Protein AF-A0A3B8V5K4-F1 (afdb_monomer)

Radius of gyration: 22.26 Å; Cα contacts (8 Å, |Δi|>4): 234; chains: 1; bounding box: 58×46×54 Å

Mean predicted aligned error: 13.18 Å

Structure (mmCIF, N/CA/C/O backbone):
data_AF-A0A3B8V5K4-F1
#
_entry.id   AF-A0A3B8V5K4-F1
#
loop_
_atom_site.group_PDB
_atom_site.id
_atom_site.type_symbol
_atom_site.label_atom_id
_atom_site.label_alt_id
_atom_site.label_comp_id
_atom_site.label_asym_id
_atom_site.label_entity_id
_atom_site.label_seq_id
_atom_site.pdbx_PDB_ins_code
_atom_site.Cartn_x
_atom_site.Cartn_y
_atom_site.Cartn_z
_atom_site.occupancy
_atom_site.B_iso_or_equiv
_atom_site.auth_seq_id
_atom_site.auth_comp_id
_atom_site.auth_asym_id
_atom_site.auth_atom_id
_atom_site.pdbx_PDB_model_num
ATOM 1 N N . MET A 1 1 ? 13.114 -25.479 10.271 1.00 31.23 1 MET A N 1
ATOM 2 C CA . MET A 1 1 ? 13.502 -25.538 8.849 1.00 31.23 1 MET A CA 1
ATOM 3 C C . MET A 1 1 ? 12.217 -25.773 8.066 1.00 31.23 1 MET A C 1
ATOM 5 O O . MET A 1 1 ? 11.701 -26.880 8.103 1.00 31.23 1 MET A O 1
ATOM 9 N N . ARG A 1 2 ? 11.581 -24.711 7.557 1.00 29.22 2 ARG A N 1
ATOM 10 C CA . ARG A 1 2 ? 10.369 -24.822 6.728 1.00 29.22 2 ARG A CA 1
ATOM 11 C C . ARG A 1 2 ? 10.827 -24.837 5.273 1.00 29.22 2 ARG A C 1
ATOM 13 O O . ARG A 1 2 ? 11.630 -23.988 4.903 1.00 29.22 2 ARG A O 1
ATOM 20 N N . GLU A 1 3 ? 10.376 -25.820 4.503 1.00 26.95 3 GLU A N 1
ATOM 21 C CA . GLU A 1 3 ? 10.636 -25.883 3.063 1.00 26.95 3 GLU A CA 1
ATOM 22 C C . GLU A 1 3 ? 10.022 -24.673 2.337 1.00 26.95 3 GLU A C 1
ATOM 24 O O . GLU A 1 3 ? 8.955 -24.197 2.746 1.00 26.95 3 GLU A O 1
ATOM 29 N N . PRO A 1 4 ? 10.661 -24.173 1.265 1.00 31.56 4 PRO A N 1
ATOM 30 C CA . PRO A 1 4 ? 10.091 -23.119 0.441 1.00 31.56 4 PRO A CA 1
ATOM 31 C C . PRO A 1 4 ? 8.917 -23.683 -0.366 1.00 31.56 4 PRO A C 1
ATOM 33 O O . PRO A 1 4 ? 9.051 -24.684 -1.070 1.00 31.56 4 PRO A O 1
ATOM 36 N N . ARG A 1 5 ? 7.749 -23.037 -0.272 1.00 39.09 5 ARG A N 1
ATOM 37 C CA . ARG A 1 5 ? 6.606 -23.345 -1.138 1.00 39.09 5 ARG A CA 1
ATOM 38 C C . ARG A 1 5 ? 6.892 -22.804 -2.540 1.00 39.09 5 ARG A C 1
ATOM 40 O O . ARG A 1 5 ? 6.587 -21.655 -2.842 1.00 39.09 5 ARG A O 1
ATOM 47 N N . ASP A 1 6 ? 7.479 -23.645 -3.384 1.00 39.28 6 ASP A N 1
ATOM 48 C CA . ASP A 1 6 ? 7.522 -23.463 -4.836 1.00 39.28 6 ASP A CA 1
ATOM 49 C C . ASP A 1 6 ? 6.082 -23.398 -5.374 1.00 39.28 6 ASP A C 1
ATOM 51 O O . ASP A 1 6 ? 5.385 -24.410 -5.462 1.00 39.28 6 ASP A O 1
ATOM 55 N N . GLY A 1 7 ? 5.581 -22.190 -5.643 1.00 41.56 7 GLY A N 1
ATOM 56 C CA . GLY A 1 7 ? 4.232 -22.040 -6.189 1.00 41.56 7 GLY A CA 1
ATOM 57 C C . GLY A 1 7 ? 3.716 -20.623 -6.441 1.00 41.56 7 GLY A C 1
ATOM 58 O O . GLY A 1 7 ? 2.814 -20.476 -7.267 1.00 41.56 7 GLY A O 1
ATOM 59 N N . SER A 1 8 ? 4.251 -19.568 -5.814 1.00 48.53 8 SER A N 1
ATOM 60 C CA . SER A 1 8 ? 3.577 -18.255 -5.859 1.00 48.53 8 SER A CA 1
ATOM 61 C C . SER A 1 8 ? 3.812 -17.436 -7.136 1.00 48.53 8 SER A C 1
ATOM 63 O O . SER A 1 8 ? 2.935 -16.674 -7.508 1.00 48.53 8 SER A O 1
ATOM 65 N N . LEU A 1 9 ? 4.896 -17.615 -7.900 1.00 44.12 9 LEU A N 1
ATOM 66 C CA . LEU A 1 9 ? 5.191 -16.716 -9.041 1.00 44.12 9 LEU A CA 1
ATOM 67 C C . LEU A 1 9 ? 4.778 -17.260 -10.423 1.00 44.12 9 LEU A C 1
ATOM 69 O O . LEU A 1 9 ? 4.713 -16.518 -11.406 1.00 44.12 9 LEU A O 1
ATOM 73 N N . HIS A 1 10 ? 4.430 -18.548 -10.525 1.00 44.03 10 HIS A N 1
ATOM 74 C CA . HIS A 1 10 ? 4.125 -19.202 -11.807 1.00 44.03 10 HIS A CA 1
ATOM 75 C C . HIS A 1 10 ? 2.842 -18.691 -12.494 1.00 44.03 10 HIS A C 1
ATOM 77 O O . HIS A 1 10 ? 2.666 -18.905 -13.699 1.00 44.03 10 HIS A O 1
ATOM 83 N N . HIS A 1 11 ? 1.931 -18.036 -11.767 1.00 55.06 11 HIS A N 1
ATOM 84 C CA . HIS A 1 11 ? 0.667 -17.544 -12.323 1.00 55.06 11 HIS A CA 1
ATOM 85 C C . HIS A 1 11 ? 0.784 -16.146 -12.957 1.00 55.06 11 HIS A C 1
ATOM 87 O O . HIS A 1 11 ? 0.067 -15.866 -13.916 1.00 55.06 11 HIS A O 1
ATOM 93 N N . ILE A 1 12 ? 1.753 -15.326 -12.527 1.00 58.38 12 ILE A N 1
ATOM 94 C CA . ILE A 1 12 ? 1.958 -13.931 -12.975 1.00 58.38 12 ILE A CA 1
ATOM 95 C C . ILE A 1 12 ? 2.276 -13.841 -14.479 1.00 58.38 12 ILE A C 1
ATOM 97 O O . ILE A 1 12 ? 2.068 -12.823 -15.145 1.00 58.38 12 ILE A O 1
ATOM 101 N N . CYS A 1 13 ? 2.756 -14.940 -15.058 1.00 48.16 13 CYS A N 1
ATOM 102 C CA . CYS A 1 13 ? 3.202 -14.970 -16.441 1.00 48.16 13 CYS A CA 1
ATOM 103 C C . CYS A 1 13 ? 2.376 -15.829 -17.392 1.00 48.16 13 CYS A C 1
ATOM 105 O O . CYS A 1 13 ? 2.708 -15.928 -18.580 1.00 48.16 13 CYS A O 1
ATOM 107 N N . ARG A 1 14 ? 1.306 -16.476 -16.917 1.00 40.72 14 ARG A N 1
ATOM 108 C CA . ARG A 1 14 ? 0.450 -17.247 -17.818 1.00 40.72 14 ARG A CA 1
ATOM 109 C C . ARG A 1 14 ? -0.334 -16.268 -18.686 1.00 40.72 14 ARG A C 1
ATOM 111 O O . ARG A 1 14 ? -1.410 -15.814 -18.322 1.00 40.72 14 ARG A O 1
ATOM 118 N N . ARG A 1 15 ? 0.177 -15.990 -19.893 1.00 37.47 15 ARG A N 1
ATOM 119 C CA . ARG A 1 15 ? -0.692 -15.628 -21.019 1.00 37.47 15 ARG A CA 1
ATOM 120 C C . ARG A 1 15 ? -1.722 -16.742 -21.110 1.00 37.47 15 ARG A C 1
ATOM 122 O O . ARG A 1 15 ? -1.374 -17.851 -21.516 1.00 37.47 15 ARG A O 1
ATOM 129 N N . SER A 1 16 ? -2.956 -16.470 -20.704 1.00 32.91 16 SER A N 1
ATOM 130 C CA . SER A 1 16 ? -4.067 -17.379 -20.928 1.00 32.91 16 SER A CA 1
ATOM 131 C C . SER A 1 16 ? -4.070 -17.743 -22.408 1.00 32.91 16 SER A C 1
ATOM 133 O O . SER A 1 16 ? -4.382 -16.918 -23.267 1.00 32.91 16 SER A O 1
ATOM 135 N N . ARG A 1 17 ? -3.668 -18.976 -22.728 1.00 31.69 17 ARG A N 1
ATOM 136 C CA . ARG A 1 17 ? -3.911 -19.569 -24.038 1.00 31.69 17 ARG A CA 1
ATOM 137 C C . ARG A 1 17 ? -5.406 -19.876 -24.115 1.00 31.69 17 ARG A C 1
ATOM 139 O O . ARG A 1 17 ? -5.795 -21.032 -24.120 1.00 31.69 17 ARG A O 1
ATOM 146 N N . PHE A 1 18 ? -6.240 -18.845 -24.194 1.00 30.19 18 PHE A N 1
ATOM 147 C CA . PHE A 1 18 ? -7.576 -18.980 -24.761 1.00 30.19 18 PHE A CA 1
ATOM 148 C C . PHE A 1 18 ? -7.415 -18.969 -26.282 1.00 30.19 18 PHE A C 1
ATOM 150 O O . PHE A 1 18 ? -7.683 -17.976 -26.948 1.00 30.19 18 PHE A O 1
ATOM 157 N N . HIS A 1 19 ? -6.877 -20.060 -26.828 1.00 30.33 19 HIS A N 1
ATOM 158 C CA . HIS A 1 19 ? -7.006 -20.340 -28.250 1.00 30.33 19 HIS A CA 1
ATOM 159 C C . HIS A 1 19 ? -8.207 -21.267 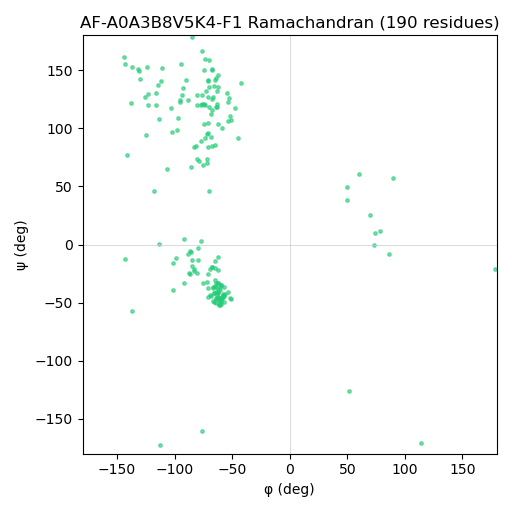-28.431 1.00 30.33 19 HIS A C 1
ATOM 161 O O . HIS A 1 19 ? -8.240 -22.360 -27.872 1.00 30.33 19 HIS A O 1
ATOM 167 N N . ASN A 1 20 ? -9.127 -20.807 -29.279 1.00 29.61 20 ASN A N 1
ATOM 168 C CA . ASN A 1 20 ? -10.164 -21.565 -29.972 1.00 29.61 20 ASN A CA 1
ATOM 169 C C . ASN A 1 20 ? -11.543 -21.747 -29.308 1.00 29.61 20 ASN A C 1
ATOM 171 O O . ASN A 1 20 ? -12.076 -22.850 -29.234 1.00 29.61 20 ASN A O 1
ATOM 175 N N . THR A 1 21 ? -12.193 -20.628 -28.993 1.00 28.48 21 THR A N 1
ATOM 176 C CA . THR A 1 21 ? -13.650 -20.505 -29.173 1.00 28.48 21 THR A CA 1
ATOM 177 C C . THR A 1 21 ? -13.917 -19.309 -30.088 1.00 28.48 21 THR A C 1
ATOM 179 O O . THR A 1 21 ? -13.348 -18.239 -29.852 1.00 28.48 21 THR A O 1
ATOM 182 N N . PRO A 1 22 ? -14.715 -19.450 -31.163 1.00 24.19 22 PRO A N 1
ATOM 183 C CA . PRO A 1 22 ? -15.013 -18.328 -32.035 1.00 24.19 22 PRO A CA 1
ATOM 184 C C . PRO A 1 22 ? -15.881 -17.341 -31.256 1.00 24.19 22 PRO A C 1
ATOM 186 O O . PRO A 1 22 ? -17.033 -17.626 -30.932 1.00 24.19 22 PRO A O 1
ATOM 189 N N . TRP A 1 23 ? -15.328 -16.169 -30.953 1.00 24.55 23 TRP A N 1
ATOM 190 C CA . TRP A 1 23 ? -16.124 -15.023 -30.536 1.00 24.55 23 TRP A CA 1
ATOM 191 C C . TRP A 1 23 ? -16.926 -14.567 -31.752 1.00 24.55 23 TRP A C 1
ATOM 193 O O . TRP A 1 23 ? -16.453 -13.785 -32.575 1.00 24.55 23 TRP A O 1
ATOM 203 N N . VAL A 1 24 ? -18.143 -15.087 -31.890 1.00 27.44 24 VAL A N 1
ATOM 204 C CA . VAL A 1 24 ? -19.155 -14.454 -32.728 1.00 27.44 24 VAL A CA 1
ATOM 205 C C . VAL A 1 24 ? -19.419 -13.088 -32.104 1.00 27.44 24 VAL A C 1
ATOM 207 O O . VAL A 1 24 ? -20.063 -12.975 -31.063 1.00 27.44 24 VAL A O 1
ATOM 210 N N . VAL A 1 25 ? -18.883 -12.038 -32.723 1.00 32.09 25 VAL A N 1
ATOM 211 C CA . VAL A 1 25 ? -19.267 -10.658 -32.431 1.00 32.09 25 VAL A CA 1
ATOM 212 C C . VAL A 1 25 ? -20.680 -10.465 -32.979 1.00 32.09 25 VAL A C 1
ATOM 214 O O . VAL A 1 25 ? -20.878 -9.997 -34.094 1.00 32.09 25 VAL A O 1
ATOM 217 N N . LEU A 1 26 ? -21.683 -10.848 -32.193 1.00 28.69 26 LEU A N 1
ATOM 218 C CA . LEU A 1 26 ? -23.046 -10.358 -32.363 1.00 28.69 26 LEU A CA 1
ATOM 219 C C . LEU A 1 26 ? -23.132 -9.010 -31.649 1.00 28.69 26 LEU A C 1
ATOM 221 O O . LEU A 1 26 ? -23.522 -8.897 -30.489 1.00 28.69 26 LEU A O 1
ATOM 225 N N . ALA A 1 27 ? -22.716 -7.965 -32.361 1.00 34.75 27 ALA A N 1
ATOM 226 C CA . ALA A 1 27 ? -22.960 -6.585 -31.976 1.00 34.75 27 ALA A CA 1
ATOM 227 C C . ALA A 1 27 ? -24.446 -6.240 -32.181 1.00 34.75 27 ALA A C 1
ATOM 229 O O . ALA A 1 27 ? -24.812 -5.501 -33.087 1.00 34.75 27 ALA A O 1
ATOM 230 N N . HIS A 1 28 ? -25.308 -6.746 -31.303 1.00 31.53 28 HIS A N 1
ATOM 231 C CA . HIS A 1 28 ? -26.618 -6.157 -31.050 1.00 31.53 28 HIS A CA 1
ATOM 232 C C . HIS A 1 28 ? -26.730 -5.879 -29.556 1.00 31.53 28 HIS A C 1
ATOM 234 O O . HIS A 1 28 ? -27.081 -6.745 -28.764 1.00 31.53 28 HIS A O 1
ATOM 240 N N . ARG A 1 29 ? -26.396 -4.644 -29.167 1.00 33.66 29 ARG A N 1
ATOM 241 C CA . ARG A 1 29 ? -26.742 -4.119 -27.844 1.00 33.66 29 ARG A CA 1
ATOM 242 C C . ARG A 1 29 ? -28.260 -3.912 -27.811 1.00 33.66 29 ARG A C 1
ATOM 244 O O . ARG A 1 29 ? -28.737 -3.075 -28.583 1.00 33.66 29 ARG A O 1
ATOM 251 N N . PRO A 1 30 ? -29.026 -4.583 -26.937 1.00 32.75 30 PRO A N 1
ATOM 252 C CA . PRO A 1 30 ? -30.371 -4.124 -26.641 1.00 32.75 30 PRO A CA 1
ATOM 253 C C . PRO A 1 30 ? -30.239 -2.742 -25.993 1.00 32.75 30 PRO A C 1
ATOM 255 O O . PRO A 1 30 ? -29.554 -2.586 -24.981 1.00 32.75 30 PRO A O 1
ATOM 258 N N . ARG A 1 31 ? -30.845 -1.714 -26.596 1.00 38.31 31 ARG A N 1
ATOM 259 C CA . ARG A 1 31 ? -31.061 -0.442 -25.902 1.00 38.31 31 ARG A CA 1
ATOM 260 C C . ARG A 1 31 ? -32.142 -0.699 -24.859 1.00 38.31 31 ARG A C 1
ATOM 262 O O . ARG A 1 31 ? -33.307 -0.817 -25.220 1.00 38.31 31 ARG A O 1
ATOM 269 N N . TYR A 1 32 ? -31.760 -0.801 -23.593 1.00 35.12 32 TYR A N 1
ATOM 270 C CA . TYR A 1 32 ? -32.724 -0.696 -22.504 1.00 35.12 32 TYR A CA 1
ATOM 271 C C . TYR A 1 32 ? -33.135 0.778 -22.388 1.00 35.12 32 TYR A C 1
ATOM 273 O O . TYR A 1 32 ? -32.254 1.623 -22.205 1.00 35.12 32 TYR A O 1
ATOM 281 N N . PRO A 1 33 ? -34.421 1.131 -22.552 1.00 41.88 33 PRO A N 1
ATOM 282 C CA . PRO A 1 33 ? -34.862 2.488 -22.280 1.00 41.88 33 PRO A CA 1
ATOM 283 C C . PRO A 1 33 ? -34.720 2.759 -20.779 1.00 41.88 33 PRO A C 1
ATOM 285 O O . PRO A 1 33 ? -35.201 1.985 -19.952 1.00 41.88 33 PRO A O 1
ATOM 288 N N . LEU A 1 34 ? -34.034 3.849 -20.434 1.00 45.00 34 LEU A N 1
ATOM 289 C CA . LEU A 1 34 ? -34.043 4.369 -19.070 1.00 45.00 34 LEU A CA 1
ATOM 290 C C . LEU A 1 34 ? -35.469 4.846 -18.750 1.00 45.00 34 LEU A C 1
ATOM 292 O O . LEU A 1 34 ? -36.080 5.496 -19.604 1.00 45.00 34 LEU A O 1
ATOM 296 N N . PRO A 1 35 ? -36.013 4.548 -17.559 1.00 40.75 35 PRO A N 1
ATOM 297 C CA . PRO A 1 35 ? -37.286 5.118 -17.150 1.00 40.75 35 PRO A CA 1
ATOM 298 C C . PRO A 1 35 ? -37.161 6.645 -17.065 1.00 40.75 35 PRO A C 1
ATOM 300 O O . PRO A 1 35 ? -36.179 7.178 -16.547 1.00 40.75 35 PRO A O 1
ATOM 303 N N . SER A 1 36 ? -38.154 7.354 -17.599 1.00 48.88 36 SER A N 1
ATOM 304 C CA . SER A 1 36 ? -38.271 8.805 -17.472 1.00 48.88 36 SER A CA 1
ATOM 305 C C . SER A 1 36 ? -38.554 9.166 -16.015 1.00 48.88 36 SER A C 1
ATOM 307 O O . SER A 1 36 ? -39.604 8.799 -15.489 1.00 48.88 36 SER A O 1
ATOM 309 N N . VAL A 1 37 ? -37.626 9.877 -15.375 1.00 51.59 37 VAL A N 1
ATOM 310 C CA . VAL A 1 37 ? -37.831 10.463 -14.045 1.00 51.59 37 VAL A CA 1
ATOM 311 C C . VAL A 1 37 ? -38.715 11.705 -14.216 1.00 51.59 37 VAL A C 1
ATOM 313 O O . VAL A 1 37 ? -38.336 12.587 -14.993 1.00 51.59 37 VAL A O 1
ATOM 316 N N . PRO A 1 38 ? -39.891 11.787 -13.573 1.00 45.94 38 PRO A N 1
ATOM 317 C CA . PRO A 1 38 ? -40.702 12.993 -13.619 1.00 45.94 38 PRO A CA 1
ATOM 318 C C . PRO A 1 38 ? -40.021 14.101 -12.798 1.00 45.94 38 PRO A C 1
ATOM 320 O O . PRO A 1 38 ? -39.357 13.847 -11.791 1.00 45.94 38 PRO A O 1
ATOM 323 N N . ALA A 1 39 ? -40.087 15.327 -13.317 1.00 52.50 39 ALA A N 1
ATOM 324 C CA . ALA A 1 39 ? -39.439 16.501 -12.747 1.00 52.50 39 ALA A CA 1
ATOM 325 C C . ALA A 1 39 ? -40.279 17.056 -11.590 1.00 52.50 39 ALA A C 1
ATOM 327 O O . ALA A 1 39 ? -40.931 18.092 -11.722 1.00 52.50 39 ALA A O 1
ATOM 328 N N . ASP A 1 40 ? -40.252 16.356 -10.463 1.00 45.75 40 ASP A N 1
ATOM 329 C CA . ASP A 1 40 ? -41.041 16.709 -9.291 1.00 45.75 40 ASP A CA 1
ATOM 330 C C . ASP A 1 40 ? -40.097 17.391 -8.295 1.00 45.75 40 ASP A C 1
ATOM 332 O O . ASP A 1 40 ? -39.332 16.749 -7.576 1.00 45.75 40 ASP A O 1
ATOM 336 N N . ASN A 1 41 ? -40.098 18.725 -8.305 1.00 53.91 41 ASN A N 1
ATOM 337 C CA . ASN A 1 41 ? -39.404 19.556 -7.322 1.00 53.91 41 ASN A CA 1
ATOM 338 C C . ASN A 1 41 ? -40.194 19.559 -6.003 1.00 53.91 41 ASN A C 1
ATOM 340 O O . ASN A 1 41 ? -40.794 20.572 -5.640 1.00 53.91 41 ASN A O 1
ATOM 344 N N . GLU A 1 42 ? -40.235 18.422 -5.311 1.00 44.66 42 GLU A N 1
ATOM 345 C CA . GLU A 1 42 ? -40.745 18.361 -3.944 1.00 44.66 42 GLU A CA 1
ATOM 346 C C . GLU A 1 42 ? -39.584 18.476 -2.956 1.00 44.66 42 GLU A C 1
ATOM 348 O O . GLU A 1 42 ? -38.613 17.720 -2.988 1.00 44.66 42 GLU A O 1
ATOM 353 N N . SER A 1 43 ? -39.680 19.481 -2.087 1.00 50.59 43 SER A N 1
ATOM 354 C CA . SER A 1 43 ? -38.762 19.737 -0.982 1.00 50.59 43 SER A CA 1
ATOM 355 C C . SER A 1 43 ? -38.495 18.460 -0.187 1.00 50.59 43 SER A C 1
ATOM 357 O O . SER A 1 43 ? -39.415 17.905 0.417 1.00 50.59 43 SER A O 1
ATOM 359 N N . HIS A 1 44 ? -37.235 18.018 -0.172 1.00 42.59 44 HIS A N 1
ATOM 360 C CA . HIS A 1 44 ? -36.788 16.883 0.628 1.00 42.59 44 HIS A CA 1
ATOM 361 C C . HIS A 1 44 ? -37.185 17.086 2.101 1.00 42.59 44 HIS A C 1
ATOM 363 O O . HIS A 1 44 ? -36.794 18.100 2.688 1.00 42.59 44 HIS A O 1
ATOM 369 N N . PRO A 1 45 ? -37.944 16.164 2.720 1.00 41.84 45 PRO A N 1
ATOM 370 C CA . PRO A 1 45 ? -38.159 16.216 4.155 1.00 41.84 45 PRO A CA 1
ATOM 371 C C . PRO A 1 45 ? -36.824 15.994 4.876 1.00 41.84 45 PRO A C 1
ATOM 373 O O . PRO A 1 45 ? -35.997 15.191 4.441 1.00 41.84 45 PRO A O 1
ATOM 376 N N . ASP A 1 46 ? -36.629 16.729 5.970 1.00 44.03 46 ASP A N 1
ATOM 377 C CA . ASP A 1 46 ? -35.486 16.610 6.875 1.00 44.03 46 ASP A CA 1
ATOM 378 C C . ASP A 1 46 ? -35.316 15.143 7.307 1.00 44.03 46 ASP A C 1
ATOM 380 O O . ASP A 1 46 ? -36.167 14.578 8.002 1.00 44.03 46 ASP A O 1
ATOM 384 N N . VAL A 1 47 ? -34.248 14.493 6.836 1.00 47.91 47 VAL A N 1
ATOM 385 C CA . VAL A 1 47 ? -33.950 13.100 7.180 1.00 47.91 47 VAL A CA 1
ATOM 386 C C . VAL A 1 47 ? -33.365 13.091 8.585 1.00 47.91 47 VAL A C 1
ATOM 388 O O . VAL A 1 47 ? -32.153 13.153 8.780 1.00 47.91 47 VAL A O 1
ATOM 391 N N . GLN A 1 48 ? -34.235 12.992 9.586 1.00 44.12 48 GLN A N 1
ATOM 392 C CA . GLN A 1 48 ? -33.808 12.626 10.930 1.00 44.12 48 GLN A CA 1
ATOM 393 C C . GLN A 1 48 ? -33.420 11.144 10.930 1.00 44.12 48 GLN A C 1
ATOM 395 O O . GLN A 1 48 ? -34.267 10.255 11.040 1.00 44.12 48 GLN A O 1
ATOM 400 N N . GLU A 1 49 ? -32.122 10.876 10.771 1.00 50.31 49 GLU A N 1
ATOM 401 C CA . GLU A 1 49 ? -31.538 9.535 10.821 1.00 50.31 49 GLU A CA 1
ATOM 402 C C . GLU A 1 49 ? -31.653 8.973 12.250 1.00 50.31 49 GLU A C 1
ATOM 404 O O . GLU A 1 49 ? -30.751 9.079 13.081 1.00 50.31 49 GLU A O 1
ATOM 409 N N . THR A 1 50 ? -32.795 8.372 12.576 1.00 47.12 50 THR A N 1
ATOM 410 C CA . THR A 1 50 ? -32.955 7.608 13.815 1.00 47.12 50 THR A CA 1
ATOM 411 C C . THR A 1 50 ? -32.378 6.212 13.601 1.00 47.12 50 THR A C 1
ATOM 413 O O . THR A 1 50 ? -33.082 5.269 13.249 1.00 47.12 50 THR A O 1
ATOM 416 N N . ARG A 1 51 ? -31.060 6.052 13.791 1.00 49.06 51 ARG A N 1
ATOM 417 C CA . ARG A 1 51 ? -30.466 4.709 13.872 1.00 49.06 51 ARG A CA 1
ATOM 418 C C . ARG A 1 51 ? -31.054 3.989 15.091 1.00 49.06 51 ARG A C 1
ATOM 420 O O . ARG A 1 51 ? -30.854 4.464 16.213 1.00 49.06 51 ARG A O 1
ATOM 427 N N . PRO A 1 52 ? -31.758 2.855 14.926 1.00 43.78 52 PRO A N 1
ATOM 428 C CA . PRO A 1 52 ? -32.156 2.059 16.073 1.00 43.78 52 PRO A CA 1
ATOM 429 C C . PRO A 1 52 ? -30.881 1.554 16.758 1.00 43.78 52 PRO A C 1
ATOM 431 O O . PRO A 1 52 ? -29.974 1.048 16.095 1.00 43.78 52 PRO A O 1
ATOM 434 N N . LYS A 1 53 ? -30.797 1.702 18.088 1.00 49.97 53 LYS A N 1
ATOM 435 C CA . LYS A 1 53 ? -29.782 1.024 18.908 1.00 49.97 53 LYS A CA 1
ATOM 436 C C . LYS A 1 53 ? -30.050 -0.479 18.825 1.00 49.97 53 LYS A C 1
ATOM 438 O O . LYS A 1 53 ? -30.810 -1.019 19.623 1.00 49.97 53 LYS A O 1
ATOM 443 N N . GLY A 1 54 ? -29.501 -1.109 17.792 1.00 43.25 54 GLY A N 1
ATOM 444 C CA . GLY A 1 54 ? -29.536 -2.549 17.598 1.00 43.25 54 GLY A CA 1
ATOM 445 C C . GLY A 1 54 ? -28.780 -3.254 18.719 1.00 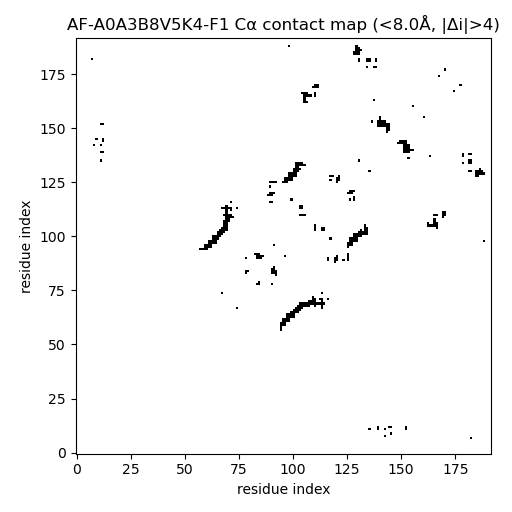43.25 54 GLY A C 1
ATOM 446 O O . GLY A 1 54 ? -27.784 -2.740 19.226 1.00 43.25 54 GLY A O 1
ATOM 447 N N . ASP A 1 55 ? -29.305 -4.410 19.113 1.00 44.41 55 ASP A N 1
ATOM 448 C CA . ASP A 1 55 ? -28.779 -5.294 20.149 1.00 44.41 55 ASP A CA 1
ATOM 449 C C . ASP A 1 55 ? -27.252 -5.450 20.095 1.00 44.41 55 ASP A C 1
ATOM 451 O O . ASP A 1 55 ? -26.666 -5.637 19.029 1.00 44.41 55 ASP A O 1
ATOM 455 N N . ALA A 1 56 ? -26.624 -5.446 21.274 1.00 46.69 56 ALA A N 1
ATOM 456 C CA . ALA A 1 56 ? -25.182 -5.537 21.514 1.00 46.69 56 ALA A CA 1
ATOM 457 C C . ALA A 1 56 ? -24.574 -6.923 21.197 1.00 46.69 56 ALA A C 1
ATOM 459 O O . ALA A 1 56 ? -23.781 -7.474 21.962 1.00 46.69 56 ALA A O 1
ATOM 460 N N . ARG A 1 57 ? -24.929 -7.503 20.050 1.00 48.50 57 ARG A N 1
ATOM 461 C CA . ARG A 1 57 ? -24.117 -8.501 19.358 1.00 48.50 57 ARG A CA 1
ATOM 462 C C . ARG A 1 57 ? -23.356 -7.745 18.280 1.00 48.50 57 ARG A C 1
ATOM 464 O O . ARG A 1 57 ? -23.926 -7.437 17.243 1.00 48.50 57 ARG A O 1
ATOM 471 N N . LEU A 1 58 ? -22.102 -7.408 18.585 1.00 50.12 58 LEU A N 1
ATOM 472 C CA . LEU A 1 58 ? -21.149 -6.702 17.725 1.00 50.12 58 LEU A CA 1
ATOM 473 C C . LEU A 1 58 ? -21.165 -7.277 16.297 1.00 50.12 58 LEU A C 1
ATOM 475 O O . LEU A 1 58 ? -20.443 -8.228 16.002 1.00 50.12 58 LEU A O 1
ATOM 479 N N . GLN A 1 59 ? -21.982 -6.721 15.401 1.00 54.97 59 GLN A N 1
ATOM 480 C CA . GLN A 1 59 ? -21.725 -6.869 13.977 1.00 54.97 59 GLN A CA 1
ATOM 481 C C . GLN A 1 59 ? -20.550 -5.949 13.693 1.00 54.97 59 GLN A C 1
ATOM 483 O O . GLN A 1 59 ? -20.699 -4.727 13.705 1.00 54.97 59 GLN A O 1
ATOM 488 N N . SER A 1 60 ? -19.365 -6.536 13.538 1.00 78.81 60 SER A N 1
ATOM 489 C CA . SER A 1 60 ? -18.200 -5.765 13.144 1.00 78.81 60 SER A CA 1
ATOM 490 C C . SER A 1 60 ? -18.443 -5.213 11.740 1.00 78.81 60 SER A C 1
ATOM 492 O O . SER A 1 60 ? -18.680 -5.964 10.794 1.00 78.81 60 SER A O 1
ATOM 494 N N . GLY A 1 61 ? -18.469 -3.889 11.607 1.00 92.12 61 GLY A N 1
ATOM 495 C CA . GLY A 1 61 ? -18.663 -3.252 10.307 1.00 92.12 61 GLY A CA 1
ATOM 496 C C . GLY A 1 61 ? -17.407 -3.371 9.441 1.00 92.12 61 GLY A C 1
ATOM 497 O O . GLY A 1 61 ? -16.300 -3.585 9.943 1.00 92.12 61 GLY A O 1
ATOM 498 N N . ILE A 1 62 ? -17.572 -3.224 8.129 1.00 95.56 62 ILE A N 1
ATOM 499 C CA . ILE A 1 62 ? -16.465 -3.256 7.170 1.00 95.56 62 ILE A CA 1
ATOM 500 C C . ILE A 1 62 ? -16.507 -1.987 6.326 1.00 95.56 62 ILE A C 1
ATOM 502 O O . ILE A 1 62 ? -17.531 -1.687 5.713 1.00 95.56 62 ILE A O 1
ATOM 506 N N . ASP A 1 63 ? -15.383 -1.276 6.276 1.00 97.81 63 ASP A N 1
ATOM 507 C CA . ASP A 1 63 ? -15.186 -0.123 5.402 1.00 97.81 63 ASP A CA 1
ATOM 508 C C . ASP A 1 63 ? -14.310 -0.534 4.211 1.00 97.81 63 ASP A C 1
ATOM 510 O O . ASP A 1 63 ? -13.153 -0.921 4.379 1.00 97.81 63 ASP A O 1
ATOM 514 N N . PHE A 1 64 ? -14.853 -0.452 2.996 1.00 98.12 64 PHE A N 1
ATOM 515 C CA . PHE A 1 64 ? -14.096 -0.714 1.772 1.00 98.12 64 PHE A CA 1
ATOM 516 C C . PHE A 1 64 ? -13.423 0.569 1.284 1.00 98.12 64 PHE A C 1
ATOM 518 O O . PHE A 1 64 ? -14.097 1.573 1.044 1.00 98.12 64 PHE A O 1
ATOM 525 N N . ILE A 1 65 ? -12.102 0.534 1.116 1.00 98.50 65 ILE A N 1
ATOM 526 C CA . ILE A 1 65 ? -11.306 1.675 0.651 1.00 98.50 65 ILE A CA 1
ATOM 527 C C . ILE A 1 65 ? -10.683 1.322 -0.699 1.00 98.50 65 ILE A C 1
ATOM 529 O O . ILE A 1 65 ? -9.949 0.342 -0.813 1.00 98.50 65 ILE A O 1
ATOM 533 N N . GLY A 1 66 ? -11.019 2.119 -1.716 1.00 97.31 66 GLY A N 1
ATOM 534 C CA . GLY A 1 66 ? -10.498 1.995 -3.079 1.00 97.31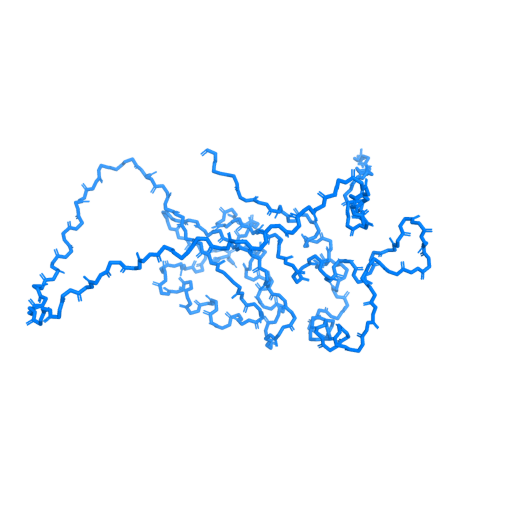 66 GLY A CA 1
ATOM 535 C C . GLY A 1 66 ? -9.073 2.523 -3.244 1.00 97.31 66 GLY A C 1
ATOM 536 O O . GLY A 1 66 ? -8.342 2.694 -2.270 1.00 97.31 66 GLY A O 1
ATOM 537 N N . ASP A 1 67 ? -8.7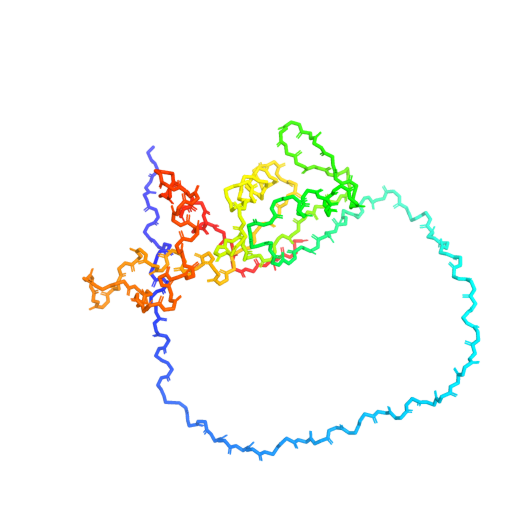15 2.806 -4.492 1.00 98.06 67 ASP A N 1
ATOM 538 C CA . ASP A 1 67 ? -7.367 3.176 -4.914 1.00 98.06 67 ASP A CA 1
ATOM 539 C C . ASP A 1 67 ? -6.797 4.344 -4.095 1.00 98.06 67 ASP A C 1
ATOM 541 O O . ASP A 1 67 ? -7.384 5.430 -4.013 1.00 98.06 67 ASP A O 1
ATOM 545 N N . VAL A 1 68 ? -5.609 4.137 -3.523 1.00 98.00 68 VAL A N 1
ATOM 546 C CA . VAL A 1 68 ? -4.913 5.158 -2.721 1.00 98.00 68 VAL A CA 1
ATOM 547 C C . VAL A 1 68 ? -3.811 5.825 -3.532 1.00 98.00 68 VAL A C 1
ATOM 549 O O . VAL A 1 68 ? -3.623 7.041 -3.454 1.00 98.00 68 VAL A O 1
ATOM 552 N N . HIS A 1 69 ? -3.095 5.050 -4.348 1.00 98.00 69 HIS A N 1
ATOM 553 C CA . HIS A 1 69 ? -2.078 5.551 -5.263 1.00 98.00 69 HIS A CA 1
ATOM 554 C C . HIS A 1 69 ? -1.064 6.496 -4.609 1.00 98.00 69 HIS A C 1
ATOM 556 O O . HIS A 1 69 ? -0.833 7.586 -5.118 1.00 98.00 69 HIS A O 1
ATOM 562 N N . GLY A 1 70 ? -0.469 6.126 -3.479 1.00 97.88 70 GLY A N 1
ATOM 563 C CA . GLY A 1 70 ? 0.579 6.922 -2.843 1.00 97.88 70 GLY A CA 1
ATOM 564 C C . GLY A 1 70 ? 0.106 8.244 -2.236 1.00 97.88 70 GLY A C 1
ATOM 565 O O . GLY A 1 70 ? 0.893 9.180 -2.155 1.00 97.88 70 GLY A O 1
ATOM 566 N N . HIS A 1 71 ? -1.165 8.358 -1.850 1.00 98.56 71 HIS A N 1
ATOM 567 C CA . HIS A 1 71 ? -1.734 9.543 -1.198 1.00 98.56 71 HIS A CA 1
ATOM 568 C C . HIS A 1 71 ? -1.977 9.287 0.295 1.00 98.56 71 HIS A C 1
ATOM 570 O O . HIS A 1 71 ? -3.115 9.252 0.775 1.00 98.56 71 HIS A O 1
ATOM 576 N N . ALA A 1 72 ? -0.891 9.077 1.041 1.00 98.56 72 ALA A N 1
ATOM 577 C CA . ALA A 1 72 ? -0.943 8.707 2.452 1.00 98.56 72 ALA A CA 1
ATOM 578 C C . ALA A 1 72 ? -1.645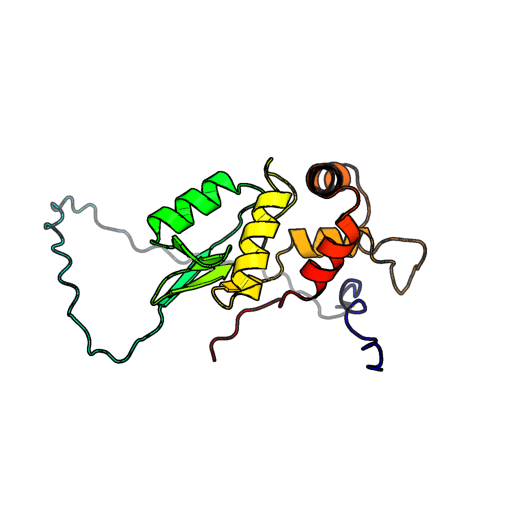 9.770 3.309 1.00 98.56 72 ALA A C 1
ATOM 580 O O . ALA A 1 72 ? -2.375 9.434 4.240 1.00 98.56 72 ALA A O 1
ATOM 581 N N . SER A 1 73 ? -1.464 11.054 3.001 1.00 98.50 73 SER A N 1
ATOM 582 C CA . SER A 1 73 ? -2.129 12.156 3.702 1.00 98.50 73 SER A CA 1
ATOM 583 C C . SER A 1 73 ? -3.654 12.117 3.536 1.00 98.50 73 SER A C 1
ATOM 585 O O . SER A 1 73 ? -4.398 12.260 4.515 1.00 98.50 73 SER A O 1
ATOM 587 N N . GLN A 1 74 ? -4.143 11.850 2.322 1.00 98.56 74 GLN A N 1
ATOM 588 C CA . GLN A 1 74 ? -5.567 11.657 2.048 1.00 98.56 74 GLN A CA 1
ATOM 589 C C . GLN A 1 74 ? -6.094 10.397 2.737 1.00 98.56 74 GLN A C 1
ATOM 591 O O . GLN A 1 74 ? -7.168 10.446 3.334 1.00 98.56 74 GLN A O 1
ATOM 596 N N . LEU A 1 75 ? -5.326 9.302 2.717 1.00 98.69 75 LEU A N 1
ATOM 597 C CA . LEU A 1 75 ? -5.697 8.070 3.407 1.00 98.69 75 LEU A CA 1
ATOM 598 C C . LEU A 1 75 ? -5.837 8.293 4.919 1.00 98.69 75 LEU A C 1
ATOM 600 O O . LEU A 1 75 ? -6.856 7.923 5.497 1.00 98.69 75 LEU A O 1
ATOM 604 N N . ARG A 1 76 ? -4.870 8.959 5.565 1.00 98.56 76 ARG A N 1
ATOM 605 C CA . ARG A 1 76 ? -4.957 9.312 6.995 1.00 98.56 76 ARG A CA 1
ATOM 606 C C . ARG A 1 76 ? -6.184 10.169 7.292 1.00 98.56 76 ARG A C 1
ATOM 608 O O . ARG A 1 76 ? -6.888 9.901 8.259 1.00 98.56 76 ARG A O 1
ATOM 615 N N . THR A 1 77 ? -6.466 11.156 6.442 1.00 98.56 77 THR A N 1
ATOM 616 C CA . THR A 1 77 ? -7.650 12.020 6.576 1.00 98.56 77 THR A CA 1
ATOM 617 C C . THR A 1 77 ? -8.950 11.222 6.454 1.00 98.56 77 THR A C 1
ATOM 619 O O . THR A 1 77 ? -9.894 11.456 7.206 1.00 98.56 77 THR A O 1
ATOM 622 N N . LEU A 1 78 ? -9.017 10.271 5.520 1.00 98.69 78 LEU A N 1
ATOM 623 C CA . LEU A 1 78 ? -10.168 9.386 5.363 1.00 98.69 78 LEU A CA 1
ATOM 624 C C . LEU A 1 78 ? -10.355 8.504 6.601 1.00 98.69 78 LEU A C 1
ATOM 626 O O . LEU A 1 78 ? -11.447 8.473 7.160 1.00 98.69 78 LEU A O 1
ATOM 630 N N . LEU A 1 79 ? -9.293 7.836 7.052 1.00 98.56 79 LEU A N 1
ATOM 631 C CA . LEU A 1 79 ? -9.315 6.983 8.241 1.00 98.56 79 LEU A CA 1
ATOM 632 C C . LEU A 1 79 ? -9.744 7.769 9.488 1.00 98.56 79 LEU A C 1
ATOM 634 O O . LEU A 1 79 ? -10.584 7.293 10.249 1.00 98.56 79 LEU A O 1
ATOM 638 N N . ASP A 1 80 ? -9.245 8.994 9.658 1.00 98.12 80 ASP A N 1
ATOM 639 C CA . ASP A 1 80 ? -9.646 9.891 10.745 1.00 98.12 80 ASP A CA 1
ATOM 640 C C . ASP A 1 80 ? -11.145 10.233 10.703 1.00 98.12 80 ASP A C 1
ATOM 642 O O . ASP A 1 80 ? -11.833 10.118 11.719 1.00 98.12 80 ASP A O 1
ATOM 646 N N . ARG A 1 81 ? -11.677 10.579 9.523 1.00 98.38 81 ARG A N 1
ATOM 647 C CA . ARG A 1 81 ? -13.116 10.843 9.324 1.00 98.38 81 ARG A CA 1
ATOM 648 C C . ARG A 1 81 ? -13.977 9.609 9.556 1.00 98.38 81 ARG A C 1
ATOM 650 O O . ARG A 1 81 ? -15.099 9.727 10.039 1.00 98.38 81 ARG A O 1
ATOM 657 N N . LEU A 1 82 ? -13.448 8.434 9.231 1.00 97.50 82 LEU A N 1
ATOM 658 C CA . LEU A 1 82 ? -14.060 7.149 9.539 1.00 97.50 82 LEU A CA 1
ATOM 659 C C . LEU A 1 82 ? -13.870 6.755 11.011 1.00 97.50 82 LEU A C 1
ATOM 661 O O . LEU A 1 82 ? -14.312 5.683 11.390 1.00 97.50 82 LEU A O 1
ATOM 665 N N . GLY A 1 83 ? -13.260 7.581 11.863 1.00 97.75 83 GLY A N 1
ATOM 666 C CA . GLY A 1 83 ? -13.135 7.313 13.297 1.00 97.75 83 GLY A CA 1
ATOM 667 C C . GLY A 1 83 ? -12.046 6.307 13.669 1.00 97.75 83 GLY A C 1
ATOM 668 O O . GLY A 1 83 ? -11.991 5.881 14.821 1.00 97.75 83 GLY A O 1
ATOM 669 N N . TYR A 1 84 ? -11.161 5.942 12.739 1.00 98.12 84 TYR A N 1
ATOM 670 C CA . TYR A 1 84 ? -9.968 5.170 13.068 1.00 98.12 84 TYR A CA 1
ATOM 671 C C . TYR A 1 84 ? -8.978 6.050 13.835 1.00 98.12 84 TYR A C 1
ATOM 673 O O . TYR A 1 84 ? -8.806 7.242 13.553 1.00 98.12 84 TYR A O 1
ATOM 681 N N . ARG A 1 85 ? -8.315 5.464 14.828 1.00 97.62 85 ARG A N 1
ATOM 682 C CA . ARG A 1 85 ? -7.357 6.141 15.707 1.00 97.62 85 ARG A CA 1
ATOM 683 C C . ARG A 1 85 ? -6.065 5.329 15.795 1.00 97.62 85 ARG A C 1
ATOM 685 O O . ARG A 1 85 ? -6.128 4.108 15.676 1.00 97.62 85 ARG A O 1
ATOM 692 N N . PRO A 1 86 ? -4.905 5.975 15.991 1.00 97.00 86 PRO A N 1
ATOM 693 C CA . PRO A 1 86 ? -3.650 5.259 16.174 1.00 97.00 86 PRO A CA 1
ATOM 694 C C . PRO A 1 86 ? -3.661 4.489 17.504 1.00 97.00 86 PRO A C 1
ATOM 696 O O . PRO A 1 86 ? -3.881 5.079 18.561 1.00 97.00 86 PRO A O 1
ATOM 699 N N . VAL A 1 87 ? -3.411 3.184 17.442 1.00 95.62 87 VAL A N 1
ATOM 700 C CA . VAL A 1 87 ? -3.274 2.259 18.575 1.00 95.62 87 VAL A CA 1
ATOM 701 C C . VAL A 1 87 ? -2.095 1.339 18.266 1.00 95.62 87 VAL A C 1
ATOM 703 O O . VAL A 1 87 ? -2.078 0.698 17.219 1.00 95.62 87 VAL A O 1
ATOM 706 N N . ASP A 1 88 ? -1.085 1.324 19.138 1.00 92.88 88 ASP A N 1
ATOM 707 C CA . ASP A 1 88 ? 0.119 0.485 19.006 1.00 92.88 88 ASP A CA 1
ATOM 708 C C . ASP A 1 88 ? 0.800 0.557 17.623 1.00 92.88 88 ASP A C 1
ATOM 710 O O . ASP A 1 88 ? 1.286 -0.431 17.084 1.00 92.88 88 ASP A O 1
ATOM 714 N N . GLY A 1 89 ? 0.827 1.755 17.028 1.00 91.06 89 GLY A N 1
ATOM 715 C CA . GLY A 1 89 ? 1.451 2.005 15.723 1.00 91.06 89 GLY A CA 1
ATOM 716 C C . GLY A 1 89 ? 0.555 1.744 14.506 1.00 91.06 89 GLY A C 1
ATOM 717 O O . GLY A 1 89 ? 0.923 2.147 13.407 1.00 91.06 89 GLY A O 1
ATOM 718 N N . ALA A 1 90 ? -0.639 1.170 14.680 1.00 97.25 90 ALA A N 1
ATOM 719 C CA . ALA A 1 90 ? -1.606 0.925 13.608 1.00 97.25 90 ALA A CA 1
ATOM 720 C C . ALA A 1 90 ? -2.846 1.821 13.735 1.00 97.25 90 ALA A C 1
ATOM 722 O O . ALA A 1 90 ? -3.254 2.190 14.832 1.00 97.25 90 ALA A O 1
ATOM 723 N N . MET A 1 91 ? -3.512 2.135 12.623 1.00 98.00 91 MET A N 1
ATOM 724 C CA . MET A 1 91 ? -4.853 2.728 12.681 1.00 98.00 91 MET A CA 1
ATOM 725 C C . MET A 1 91 ? -5.878 1.636 13.023 1.00 98.00 91 MET A C 1
ATOM 727 O O . MET A 1 91 ? -5.911 0.592 12.374 1.00 98.00 91 MET A O 1
ATOM 731 N N . ALA A 1 92 ? -6.719 1.877 14.027 1.00 97.50 92 ALA A N 1
ATOM 732 C CA . ALA A 1 92 ? -7.684 0.910 14.549 1.00 97.50 92 ALA A CA 1
ATOM 733 C C . ALA A 1 92 ? -9.051 1.555 14.822 1.00 97.50 92 ALA A C 1
ATOM 735 O O . ALA A 1 92 ? -9.138 2.745 15.127 1.00 97.50 92 ALA A O 1
ATOM 736 N N . HIS A 1 93 ? -10.117 0.758 14.749 1.00 96.94 93 HIS A N 1
ATOM 737 C CA . HIS A 1 93 ? -11.464 1.134 15.179 1.00 96.94 93 HIS A CA 1
ATOM 738 C C . HIS A 1 93 ? -12.018 0.033 16.086 1.00 96.94 93 HIS A C 1
ATOM 740 O O . HIS A 1 93 ? -11.828 -1.149 15.822 1.00 96.94 93 HIS A O 1
ATOM 746 N N . SER A 1 94 ? -12.759 0.405 17.129 1.00 93.62 94 SER A N 1
ATOM 747 C CA . SER A 1 94 ? -13.302 -0.527 18.135 1.00 93.62 94 SER A CA 1
ATOM 748 C C . SER A 1 94 ? -14.330 -1.542 17.616 1.00 93.62 94 SER A C 1
ATOM 750 O O . SER A 1 94 ? -14.669 -2.485 18.321 1.00 93.62 94 SER A O 1
ATOM 752 N N . GLU A 1 95 ? -14.864 -1.332 16.414 1.00 94.06 95 GLU A N 1
ATOM 753 C CA . GLU A 1 95 ? -16.056 -2.021 15.896 1.00 94.06 95 GLU A CA 1
ATOM 754 C C . GLU A 1 95 ? -15.955 -2.319 14.397 1.00 94.06 95 GLU A C 1
ATOM 756 O O . GLU A 1 95 ? -16.769 -3.072 13.875 1.00 94.06 95 GLU A O 1
ATOM 761 N N . ARG A 1 96 ? -14.987 -1.733 13.677 1.00 95.62 96 ARG A N 1
ATOM 762 C CA . ARG A 1 96 ? -14.895 -1.827 12.218 1.00 95.62 96 ARG A CA 1
ATOM 763 C C . ARG A 1 96 ? -13.498 -2.194 11.761 1.00 95.62 96 ARG A C 1
ATOM 765 O O . ARG A 1 96 ? -12.511 -1.834 12.398 1.00 95.62 96 ARG A O 1
ATOM 772 N N . ARG A 1 97 ? -13.413 -2.871 10.621 1.00 95.88 97 ARG A N 1
ATOM 773 C CA . ARG A 1 97 ? -12.150 -3.191 9.944 1.00 95.88 97 ARG A CA 1
ATOM 774 C C . ARG A 1 97 ? -12.169 -2.665 8.519 1.00 95.88 97 ARG A C 1
ATOM 776 O O . ARG A 1 97 ? -13.232 -2.547 7.915 1.00 95.88 97 ARG A O 1
ATOM 783 N N . VAL A 1 98 ? -10.988 -2.365 7.996 1.00 98.06 98 VAL A N 1
ATOM 784 C CA . VAL A 1 98 ? -10.846 -1.904 6.612 1.00 98.06 98 VAL A CA 1
ATOM 785 C C . VAL A 1 98 ? -10.647 -3.091 5.676 1.00 98.06 98 VAL A C 1
ATOM 787 O O . VAL A 1 98 ? -9.911 -4.023 5.993 1.00 98.06 98 VAL A O 1
ATOM 790 N N . VAL A 1 99 ? -11.250 -3.037 4.494 1.00 98.25 99 VAL A N 1
ATOM 791 C CA . VAL A 1 99 ? -10.824 -3.836 3.343 1.00 98.25 99 VAL A CA 1
ATOM 792 C C . VAL A 1 99 ? -10.289 -2.884 2.280 1.00 98.25 99 VAL A C 1
ATOM 794 O O . VAL A 1 99 ? -11.046 -2.143 1.653 1.00 98.25 99 VAL A O 1
ATOM 797 N N . PHE A 1 100 ? -8.974 -2.890 2.092 1.00 98.69 100 PHE A N 1
ATOM 798 C CA . PHE A 1 100 ? -8.311 -2.152 1.027 1.00 98.69 100 PHE A CA 1
ATOM 799 C C . PHE A 1 100 ? -8.418 -2.928 -0.288 1.00 98.69 100 PHE A C 1
ATOM 801 O O . PHE A 1 100 ? -8.095 -4.114 -0.336 1.00 98.69 100 PHE A O 1
ATOM 808 N N . LEU A 1 101 ? -8.875 -2.263 -1.349 1.00 98.50 101 LEU A N 1
ATOM 809 C CA . LEU A 1 101 ? -9.207 -2.902 -2.626 1.00 98.50 101 LEU A CA 1
ATOM 810 C C . LEU A 1 101 ? -8.017 -3.055 -3.591 1.00 98.50 101 LEU A C 1
ATOM 812 O O . LEU A 1 101 ? -8.179 -3.691 -4.630 1.00 98.50 101 LEU A O 1
ATOM 816 N N . GLY A 1 102 ? -6.844 -2.515 -3.250 1.00 97.81 102 GLY A N 1
ATOM 817 C CA . GLY A 1 102 ? -5.648 -2.512 -4.097 1.00 97.81 102 GLY A CA 1
ATOM 818 C C . GLY A 1 102 ? -5.234 -1.113 -4.554 1.00 97.81 102 GLY A C 1
ATOM 819 O O . GLY A 1 102 ? -5.773 -0.106 -4.093 1.00 97.81 102 GLY A O 1
ATOM 820 N N . ASP A 1 103 ? -4.269 -1.065 -5.471 1.00 98.19 103 ASP A N 1
ATOM 821 C CA . ASP A 1 103 ? -3.786 0.140 -6.145 1.00 98.19 103 ASP A CA 1
ATOM 822 C C . ASP A 1 103 ? -3.215 1.187 -5.165 1.00 98.19 103 ASP A C 1
ATOM 824 O O . ASP A 1 103 ? -3.649 2.338 -5.057 1.00 98.19 103 ASP A O 1
ATOM 828 N N . TYR A 1 104 ? -2.175 0.771 -4.441 1.00 98.44 104 TYR A N 1
ATOM 829 C CA . TYR A 1 104 ? -1.460 1.561 -3.438 1.00 98.44 104 TYR A CA 1
ATOM 830 C C . TYR A 1 104 ? -0.320 2.395 -4.032 1.00 98.44 104 TYR A C 1
ATOM 832 O O . TYR A 1 104 ? 0.049 3.412 -3.445 1.00 98.44 104 TYR A O 1
ATOM 840 N N . VAL A 1 105 ? 0.237 1.990 -5.180 1.00 98.12 105 VAL A N 1
ATOM 841 C CA . VAL A 1 105 ? 1.503 2.521 -5.733 1.00 98.12 105 VAL A CA 1
ATOM 842 C C . VAL A 1 105 ? 1.338 3.327 -7.050 1.00 98.12 105 VAL A C 1
ATOM 844 O O . VAL A 1 105 ? 0.217 3.617 -7.477 1.00 98.12 105 VAL A O 1
ATOM 847 N N . ASP A 1 106 ? 2.458 3.716 -7.689 1.00 91.38 106 ASP A N 1
ATOM 848 C CA . ASP A 1 106 ? 2.619 4.246 -9.070 1.00 91.38 106 ASP A CA 1
ATOM 849 C C . ASP A 1 106 ? 2.159 5.684 -9.421 1.00 91.38 106 ASP A C 1
ATOM 851 O O . ASP A 1 106 ? 2.318 6.093 -10.575 1.00 91.38 106 ASP A O 1
ATOM 855 N N . ARG A 1 107 ? 1.597 6.499 -8.511 1.00 89.50 107 ARG A N 1
ATOM 856 C CA . ARG A 1 107 ? 1.182 7.883 -8.880 1.00 89.50 107 ARG A CA 1
ATOM 857 C C . ARG A 1 107 ? 1.527 8.965 -7.865 1.00 89.50 107 ARG A C 1
ATOM 859 O O . ARG A 1 107 ? 2.132 9.966 -8.233 1.00 89.50 107 ARG A O 1
ATOM 866 N N . GLY A 1 108 ? 1.066 8.813 -6.632 1.00 92.19 108 GLY A N 1
ATOM 867 C CA . GLY A 1 108 ? 1.154 9.846 -5.607 1.00 92.19 108 GLY A CA 1
ATOM 868 C C . GLY A 1 108 ? 2.556 9.987 -5.011 1.00 92.19 108 GLY A C 1
ATOM 869 O O . GLY A 1 108 ? 3.413 9.129 -5.218 1.00 92.19 108 GLY A O 1
ATOM 870 N N . PRO A 1 109 ? 2.800 11.075 -4.269 1.00 96.56 109 PRO A N 1
ATOM 871 C CA . PRO A 1 109 ? 4.122 11.400 -3.734 1.00 96.56 109 PRO A CA 1
ATOM 872 C C . PRO A 1 109 ? 4.501 10.621 -2.461 1.00 96.56 109 PRO A C 1
ATOM 874 O O . PRO A 1 109 ? 5.660 10.636 -2.063 1.00 96.56 109 PRO A O 1
ATOM 877 N N . GLU A 1 110 ? 3.548 9.952 -1.810 1.00 98.44 110 GLU A N 1
ATOM 878 C CA . GLU A 1 110 ? 3.694 9.313 -0.495 1.00 98.44 110 GLU A CA 1
ATOM 879 C C . GLU A 1 110 ? 3.480 7.787 -0.582 1.00 98.44 110 GLU A C 1
ATOM 881 O O . GLU A 1 110 ? 2.725 7.192 0.196 1.00 98.44 110 GLU A O 1
ATOM 886 N N . ILE A 1 111 ? 4.094 7.138 -1.581 1.00 98.50 111 ILE A N 1
ATOM 887 C CA . ILE A 1 111 ? 3.937 5.694 -1.852 1.00 98.50 111 ILE A CA 1
ATOM 888 C C . ILE A 1 111 ? 4.379 4.851 -0.659 1.00 98.50 111 ILE A C 1
ATOM 890 O O . ILE A 1 111 ? 3.614 4.021 -0.172 1.00 98.50 111 ILE A O 1
ATOM 894 N N . ARG A 1 112 ? 5.583 5.109 -0.144 1.00 98.44 112 ARG A N 1
ATOM 895 C CA . ARG A 1 112 ? 6.130 4.403 1.017 1.00 98.44 112 ARG A CA 1
ATOM 896 C C . ARG A 1 112 ? 5.210 4.523 2.231 1.00 98.44 112 ARG A C 1
ATOM 898 O O . ARG A 1 112 ? 4.813 3.517 2.802 1.00 98.44 112 ARG A O 1
ATOM 905 N N . GLN A 1 113 ? 4.786 5.740 2.561 1.00 98.62 113 GLN A N 1
ATOM 906 C CA . GLN A 1 113 ? 3.904 5.993 3.700 1.00 98.62 113 GLN A CA 1
ATOM 907 C C . GLN A 1 113 ? 2.522 5.356 3.516 1.00 98.62 113 GLN A C 1
ATOM 909 O O . GLN A 1 113 ? 1.881 4.980 4.493 1.00 98.62 113 GLN A O 1
ATOM 914 N N . THR A 1 114 ? 2.045 5.238 2.274 1.00 98.75 114 THR A N 1
ATOM 915 C CA . THR A 1 114 ? 0.795 4.532 1.964 1.00 98.75 114 THR A CA 1
ATOM 916 C C . THR A 1 114 ? 0.933 3.047 2.275 1.00 98.75 114 THR A C 1
ATOM 918 O O . THR A 1 114 ? 0.099 2.496 2.991 1.00 98.75 114 THR A O 1
ATOM 921 N N . LEU A 1 115 ? 2.005 2.419 1.790 1.00 98.69 115 LEU A N 1
ATOM 922 C CA . LEU A 1 115 ? 2.287 1.009 2.042 1.00 98.69 115 LEU A CA 1
ATOM 923 C C . LEU A 1 115 ? 2.504 0.729 3.535 1.00 98.69 115 LEU A C 1
ATOM 925 O O . LEU A 1 115 ? 1.956 -0.241 4.048 1.00 98.69 115 LEU A O 1
ATOM 929 N N . GLU A 1 116 ? 3.205 1.606 4.256 1.00 98.62 116 GLU A N 1
ATOM 930 C CA . GLU A 1 116 ? 3.389 1.514 5.712 1.00 98.62 116 GLU A CA 1
ATOM 931 C C . GLU A 1 116 ? 2.053 1.518 6.470 1.00 98.62 116 GLU A C 1
ATOM 933 O O . GLU A 1 116 ? 1.848 0.677 7.346 1.00 98.62 116 GLU A O 1
ATOM 938 N N . ILE A 1 117 ? 1.116 2.411 6.122 1.00 98.69 117 ILE A N 1
ATOM 939 C CA . ILE A 1 117 ? -0.218 2.442 6.747 1.00 98.69 117 ILE A CA 1
ATOM 940 C C . ILE A 1 117 ? -0.955 1.128 6.485 1.00 98.69 117 ILE A C 1
ATOM 942 O O . ILE A 1 117 ? -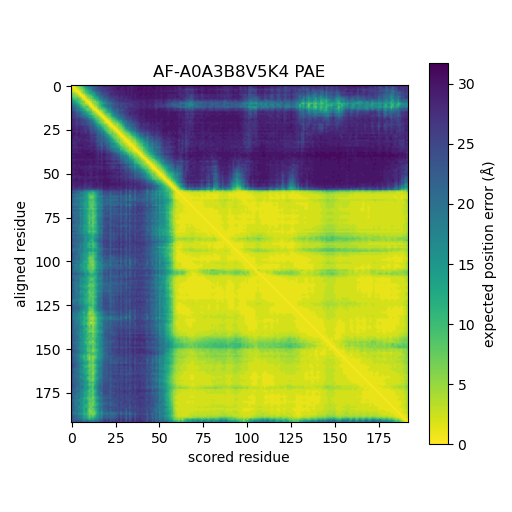1.440 0.498 7.426 1.00 98.69 117 ILE A O 1
ATOM 946 N N . VAL A 1 118 ? -1.040 0.714 5.217 1.00 98.69 118 VAL A N 1
ATOM 947 C CA . VAL A 1 118 ? -1.787 -0.487 4.816 1.00 98.69 118 VAL A CA 1
ATOM 948 C C . VAL A 1 118 ? -1.198 -1.726 5.487 1.00 98.69 118 VAL A C 1
ATOM 950 O O . VAL A 1 118 ? -1.928 -2.474 6.137 1.00 98.69 118 VAL A O 1
ATOM 953 N N . ARG A 1 119 ? 0.123 -1.914 5.396 1.00 98.56 119 ARG A N 1
ATOM 954 C CA . ARG A 1 119 ? 0.831 -3.058 5.976 1.00 98.56 119 ARG A CA 1
ATOM 955 C C . ARG A 1 119 ? 0.659 -3.128 7.486 1.00 98.56 119 ARG A C 1
ATOM 957 O O . ARG A 1 119 ? 0.256 -4.171 7.989 1.00 98.56 119 ARG A O 1
ATOM 964 N N . THR A 1 120 ? 0.860 -2.020 8.196 1.00 98.56 120 THR A N 1
ATOM 965 C CA . THR A 1 120 ? 0.747 -2.007 9.663 1.00 98.56 120 THR A CA 1
ATOM 966 C C . THR A 1 120 ? -0.688 -2.294 10.122 1.00 98.56 120 THR A C 1
ATOM 968 O O . THR A 1 120 ? -0.900 -2.995 11.109 1.00 98.56 120 THR A O 1
ATOM 971 N N . MET A 1 121 ? -1.707 -1.818 9.392 1.00 98.50 121 MET A N 1
ATOM 972 C CA . MET A 1 121 ? -3.104 -2.167 9.687 1.00 98.50 121 MET A CA 1
ATOM 973 C C . MET A 1 121 ? -3.412 -3.649 9.437 1.00 98.50 121 MET A C 1
ATOM 975 O O . MET A 1 121 ? -4.175 -4.240 10.204 1.00 98.50 121 MET A O 1
ATOM 979 N N . VAL A 1 122 ? -2.840 -4.248 8.387 1.00 98.06 122 VAL A N 1
ATOM 980 C CA . VAL A 1 122 ? -2.983 -5.683 8.092 1.00 98.06 122 VAL A CA 1
ATOM 981 C C . VAL A 1 122 ? -2.300 -6.528 9.166 1.00 98.06 122 VAL A C 1
ATOM 983 O O . VAL A 1 122 ? -2.921 -7.437 9.713 1.00 98.06 122 VAL A O 1
ATOM 986 N N . GLU A 1 123 ? -1.059 -6.199 9.523 1.00 97.38 123 GLU A N 1
ATOM 987 C CA . GLU A 1 123 ? -0.283 -6.911 10.548 1.00 97.38 123 GLU A CA 1
ATOM 988 C C . GLU A 1 123 ? -0.939 -6.827 11.937 1.00 97.38 123 GLU A C 1
ATOM 990 O O . GLU A 1 123 ? -0.915 -7.799 12.690 1.00 97.38 123 GLU A O 1
ATOM 995 N N . ALA A 1 124 ? -1.606 -5.711 12.249 1.00 96.88 124 ALA A N 1
ATOM 996 C CA . ALA A 1 124 ? -2.379 -5.538 13.480 1.00 96.88 124 ALA A CA 1
ATOM 997 C C . ALA A 1 124 ? -3.778 -6.195 13.451 1.00 96.88 124 ALA A C 1
ATOM 999 O O . ALA A 1 124 ? -4.509 -6.122 14.438 1.00 96.88 124 ALA A O 1
ATOM 1000 N N . GLY A 1 125 ? -4.194 -6.804 12.334 1.00 95.62 125 GLY A N 1
ATOM 1001 C CA . GLY A 1 125 ? -5.520 -7.422 12.184 1.00 95.62 125 GLY A CA 1
ATOM 1002 C C . GLY A 1 125 ? -6.685 -6.431 12.030 1.00 95.62 125 GLY A C 1
ATOM 1003 O O . GLY A 1 125 ? -7.852 -6.835 12.040 1.00 95.62 125 GLY A O 1
ATOM 1004 N N . ASN A 1 126 ? -6.384 -5.142 11.851 1.00 96.94 126 ASN A N 1
ATOM 1005 C CA . ASN A 1 126 ? -7.362 -4.063 11.676 1.00 96.94 126 ASN A CA 1
ATOM 1006 C C . ASN A 1 126 ? -7.824 -3.908 10.220 1.00 96.94 126 ASN A C 1
ATOM 1008 O O . ASN A 1 126 ? -8.816 -3.219 9.957 1.00 96.94 126 ASN A O 1
ATOM 1012 N N . ALA A 1 127 ? -7.119 -4.535 9.276 1.00 97.56 127 ALA A N 1
ATOM 1013 C CA . ALA A 1 127 ? -7.457 -4.494 7.863 1.00 97.56 127 ALA A CA 1
ATOM 1014 C C . ALA A 1 127 ? -7.173 -5.806 7.122 1.00 97.56 127 ALA A C 1
ATOM 1016 O O . ALA A 1 127 ? -6.370 -6.635 7.543 1.00 97.56 127 ALA A O 1
ATOM 1017 N N . THR A 1 128 ? -7.810 -5.957 5.966 1.00 97.75 128 THR A N 1
ATOM 1018 C CA . THR A 1 128 ? -7.396 -6.862 4.890 1.00 97.75 128 THR A CA 1
ATOM 1019 C C . THR A 1 128 ? -7.001 -6.013 3.690 1.00 97.75 128 THR A C 1
ATOM 1021 O O . THR A 1 128 ? -7.695 -5.049 3.377 1.00 97.75 128 THR A O 1
ATOM 1024 N N . ALA A 1 129 ? -5.901 -6.351 3.022 1.00 98.44 129 ALA A N 1
ATOM 1025 C CA . ALA A 1 129 ? -5.459 -5.664 1.814 1.00 98.44 129 ALA A CA 1
ATOM 1026 C C . ALA A 1 129 ? -5.477 -6.620 0.628 1.00 98.44 129 ALA A C 1
ATOM 1028 O O . ALA A 1 129 ? -4.962 -7.730 0.727 1.00 98.44 129 ALA A O 1
ATOM 1029 N N . LEU A 1 130 ? -6.086 -6.190 -0.474 1.00 98.50 130 LEU A N 1
ATOM 1030 C CA . LEU A 1 130 ? -6.083 -6.925 -1.732 1.00 98.50 130 LEU A CA 1
ATOM 1031 C C . LEU A 1 130 ? -4.950 -6.442 -2.638 1.00 98.50 130 LEU A C 1
ATOM 1033 O O . LEU A 1 130 ? -4.489 -5.304 -2.523 1.00 98.50 130 LEU A O 1
ATOM 1037 N N . MET A 1 131 ? -4.514 -7.304 -3.550 1.00 98.31 131 MET A N 1
ATOM 1038 C CA . MET A 1 131 ? -3.580 -6.943 -4.613 1.00 98.31 131 MET A CA 1
ATOM 1039 C C . MET A 1 131 ? -4.332 -6.248 -5.754 1.00 98.31 131 MET A C 1
ATOM 1041 O O . MET A 1 131 ? -5.203 -6.851 -6.386 1.00 98.31 131 MET A O 1
ATOM 1045 N N . GLY A 1 132 ? -3.965 -5.002 -6.053 1.00 97.62 132 GLY A N 1
ATOM 1046 C CA . GLY A 1 132 ? -4.444 -4.284 -7.228 1.00 97.62 132 GLY A CA 1
ATOM 1047 C C . GLY A 1 132 ? -3.626 -4.590 -8.481 1.00 97.62 132 GLY A C 1
ATOM 1048 O O . GLY A 1 132 ? -2.635 -5.333 -8.477 1.00 97.62 132 GLY A O 1
ATOM 1049 N N . ASN A 1 133 ? -4.020 -3.988 -9.605 1.00 97.56 133 ASN A N 1
ATOM 1050 C CA . ASN A 1 133 ? -3.275 -4.165 -10.848 1.00 97.56 133 ASN A CA 1
ATOM 1051 C C . ASN A 1 133 ? -1.926 -3.447 -10.820 1.00 97.56 133 ASN A C 1
ATOM 1053 O O . ASN A 1 133 ? -1.026 -3.822 -11.575 1.00 97.56 133 ASN A O 1
ATOM 1057 N N . HIS A 1 134 ? -1.781 -2.399 -10.013 1.00 97.88 134 HIS A N 1
ATOM 1058 C CA . HIS A 1 134 ? -0.511 -1.701 -9.856 1.00 97.88 134 HIS A CA 1
ATOM 1059 C C . HIS A 1 134 ? 0.514 -2.544 -9.084 1.00 97.88 134 HIS A C 1
ATOM 1061 O O . HIS A 1 134 ? 1.620 -2.737 -9.591 1.00 97.88 134 HIS A O 1
ATOM 1067 N N . GLU A 1 135 ? 0.120 -3.181 -7.978 1.00 98.19 135 GLU A N 1
ATOM 1068 C CA . GLU A 1 135 ? 0.971 -4.132 -7.243 1.00 98.19 135 GLU A CA 1
ATOM 1069 C C . GLU A 1 135 ? 1.373 -5.314 -8.142 1.00 98.19 135 GLU A C 1
ATOM 1071 O O . GLU A 1 135 ? 2.556 -5.633 -8.283 1.00 98.19 135 GLU A O 1
ATOM 1076 N N . TYR A 1 136 ? 0.403 -5.897 -8.858 1.00 97.81 136 TYR A N 1
ATOM 1077 C CA . TYR A 1 136 ? 0.667 -6.964 -9.827 1.00 97.81 136 TYR A CA 1
ATOM 1078 C C . TYR A 1 136 ? 1.672 -6.537 -10.907 1.00 97.81 136 TYR A C 1
ATOM 1080 O O . TYR A 1 136 ? 2.578 -7.291 -11.271 1.00 97.81 136 TYR A O 1
ATOM 1088 N N . ASN A 1 137 ? 1.522 -5.327 -11.455 1.00 97.50 137 ASN A N 1
ATOM 1089 C CA . ASN A 1 137 ? 2.418 -4.817 -12.490 1.00 97.50 137 ASN A CA 1
ATOM 1090 C C . ASN A 1 137 ? 3.836 -4.579 -11.960 1.00 97.50 137 ASN A C 1
ATOM 1092 O O . ASN A 1 137 ? 4.780 -4.828 -12.715 1.00 97.50 137 ASN A O 1
ATOM 1096 N N . ALA A 1 138 ? 3.982 -4.121 -10.713 1.00 97.06 138 ALA A N 1
ATOM 1097 C CA . ALA A 1 138 ? 5.273 -3.955 -10.056 1.00 97.06 138 ALA A CA 1
ATOM 1098 C C . ALA A 1 138 ? 5.977 -5.307 -9.868 1.00 97.06 138 ALA A C 1
ATOM 1100 O O . ALA A 1 138 ? 7.127 -5.455 -10.269 1.00 97.06 138 ALA A O 1
ATOM 1101 N N . ILE A 1 139 ? 5.275 -6.341 -9.400 1.00 97.38 139 ILE A N 1
ATOM 1102 C CA . ILE A 1 139 ? 5.848 -7.693 -9.276 1.00 97.38 139 ILE A CA 1
ATOM 1103 C C . ILE A 1 139 ? 6.212 -8.259 -10.658 1.00 97.38 139 ILE A C 1
ATOM 1105 O O . ILE A 1 139 ? 7.325 -8.741 -10.894 1.00 97.38 139 ILE A O 1
ATOM 1109 N N . ALA A 1 140 ? 5.305 -8.141 -11.632 1.00 96.69 140 ALA A N 1
ATOM 1110 C CA . ALA A 1 140 ? 5.525 -8.617 -12.996 1.00 96.69 140 ALA A CA 1
ATOM 1111 C C . ALA A 1 140 ? 6.660 -7.873 -13.727 1.00 96.69 140 ALA A C 1
ATOM 1113 O O . ALA A 1 140 ? 7.181 -8.386 -14.723 1.00 96.69 140 ALA A O 1
ATOM 1114 N N . TRP A 1 141 ? 7.036 -6.673 -13.270 1.00 96.69 141 TRP A N 1
ATOM 1115 C CA . TRP A 1 141 ? 8.171 -5.905 -13.787 1.00 96.69 141 TRP A CA 1
ATOM 1116 C C . TRP A 1 141 ? 9.503 -6.622 -13.585 1.00 96.69 141 TRP A C 1
ATOM 1118 O O . TRP A 1 141 ? 10.343 -6.580 -14.487 1.00 96.69 141 TRP A O 1
ATOM 1128 N N . PHE A 1 142 ? 9.659 -7.287 -12.440 1.00 95.12 142 PHE A N 1
ATOM 1129 C CA . PHE A 1 142 ? 10.873 -7.997 -12.035 1.00 95.12 142 PHE A CA 1
ATOM 1130 C C . PHE A 1 142 ? 10.776 -9.514 -12.225 1.00 95.12 142 PHE A C 1
ATOM 1132 O O . PHE A 1 142 ? 11.797 -10.193 -12.258 1.00 95.12 142 PHE A O 1
ATOM 1139 N N . THR A 1 143 ? 9.568 -10.051 -12.409 1.00 93.94 143 THR A N 1
ATOM 1140 C CA . THR A 1 143 ? 9.352 -11.490 -12.611 1.00 93.94 143 THR A CA 1
ATOM 1141 C C . THR A 1 143 ? 9.770 -11.921 -14.024 1.00 93.94 143 THR A C 1
ATOM 1143 O O . THR A 1 143 ? 9.183 -11.428 -14.994 1.00 93.94 143 THR A O 1
ATOM 1146 N N . PRO A 1 144 ? 10.722 -12.859 -14.190 1.00 92.88 144 PRO A N 1
ATOM 1147 C CA . PRO A 1 144 ? 11.080 -13.410 -15.494 1.00 92.88 144 PRO A CA 1
ATOM 1148 C C . PRO A 1 144 ? 9.962 -14.254 -16.104 1.00 92.88 144 PRO A C 1
ATOM 1150 O O . PRO A 1 144 ? 9.203 -14.926 -15.403 1.00 92.88 144 PRO A O 1
ATOM 1153 N N . ARG A 1 145 ? 9.887 -14.291 -17.435 1.00 91.75 145 ARG A N 1
ATOM 1154 C CA . ARG A 1 145 ? 8.932 -15.148 -18.133 1.00 91.75 145 ARG A CA 1
ATOM 1155 C C . ARG A 1 145 ? 9.345 -16.619 -18.049 1.00 91.75 145 ARG A C 1
ATOM 1157 O O . ARG A 1 145 ? 10.467 -16.932 -18.433 1.00 91.75 145 ARG A O 1
ATOM 1164 N N . PRO A 1 146 ? 8.437 -17.549 -17.697 1.00 89.69 146 PRO A N 1
ATOM 1165 C CA . PRO A 1 146 ? 8.731 -18.980 -17.706 1.00 89.69 146 PRO A CA 1
ATOM 1166 C C . PRO A 1 146 ? 9.144 -19.497 -19.087 1.00 89.69 146 PRO A C 1
ATOM 1168 O O . PRO A 1 146 ? 9.984 -20.382 -19.190 1.00 89.69 146 PRO A O 1
ATOM 1171 N N . ASP A 1 147 ? 8.564 -18.943 -20.159 1.00 91.06 147 ASP A N 1
ATOM 1172 C CA . ASP A 1 147 ? 8.898 -19.331 -21.532 1.00 91.06 147 ASP A CA 1
ATOM 1173 C C . ASP A 1 147 ? 10.141 -18.614 -22.077 1.00 91.06 147 ASP A C 1
ATOM 1175 O O . ASP A 1 147 ? 10.777 -19.103 -23.007 1.00 91.06 147 ASP A O 1
ATOM 1179 N N . GLN A 1 148 ? 10.482 -17.452 -21.512 1.00 92.19 148 GLN A N 1
ATOM 1180 C CA . GLN A 1 148 ? 11.593 -16.604 -21.945 1.00 92.19 148 GLN A CA 1
ATOM 1181 C C . GLN A 1 148 ? 12.287 -15.992 -20.719 1.00 92.19 148 GLN A C 1
ATOM 1183 O O . GLN A 1 148 ? 12.097 -14.809 -20.449 1.00 92.19 148 GLN A O 1
ATOM 1188 N N . PRO A 1 149 ? 13.123 -16.751 -19.981 1.00 90.75 149 PRO A N 1
ATOM 1189 C CA . PRO A 1 149 ? 13.662 -16.317 -18.682 1.00 90.75 149 PRO A CA 1
ATOM 1190 C C . PRO A 1 149 ? 14.537 -15.056 -18.713 1.00 90.75 149 PRO A C 1
ATOM 1192 O O . PRO A 1 149 ? 14.878 -14.511 -17.672 1.00 90.75 149 PRO A O 1
ATOM 1195 N N . LYS A 1 150 ? 14.926 -14.589 -19.904 1.00 91.50 150 LYS A N 1
ATOM 1196 C CA . LYS A 1 150 ? 15.663 -13.331 -20.102 1.00 91.50 150 LYS A CA 1
ATOM 1197 C C . LYS A 1 150 ? 14.751 -12.111 -20.268 1.00 91.50 150 LYS A C 1
ATOM 1199 O O . LYS A 1 150 ? 15.244 -10.991 -20.333 1.00 91.50 150 LYS A O 1
ATOM 1204 N N . GLU A 1 151 ? 13.444 -12.318 -20.383 1.00 91.56 151 GLU A N 1
ATOM 1205 C CA . GLU A 1 151 ? 12.446 -11.265 -20.534 1.00 91.56 151 GLU A CA 1
ATOM 1206 C C . GLU A 1 151 ? 11.571 -11.177 -19.279 1.00 91.56 151 GLU A C 1
ATOM 1208 O O . GLU A 1 151 ? 11.175 -12.215 -18.750 1.00 91.56 151 GLU A O 1
ATOM 1213 N N . PRO A 1 152 ? 11.193 -9.973 -18.822 1.00 93.06 152 PRO A N 1
ATOM 1214 C CA . PRO A 1 152 ? 10.222 -9.818 -17.744 1.00 93.06 152 PRO A CA 1
ATOM 1215 C C . PRO A 1 152 ? 8.790 -10.101 -18.227 1.00 93.06 152 PRO A C 1
ATOM 1217 O O . PRO A 1 152 ? 8.435 -9.833 -19.382 1.00 93.06 152 PRO A O 1
ATOM 1220 N N . CYS A 1 153 ? 7.925 -10.585 -17.333 1.00 93.75 153 CYS A N 1
ATOM 1221 C CA . CYS A 1 153 ? 6.502 -10.817 -17.607 1.00 93.75 153 CYS A CA 1
ATOM 1222 C C . CYS A 1 153 ? 5.788 -9.528 -18.016 1.00 93.75 153 CYS A C 1
ATOM 1224 O O . CYS A 1 153 ? 4.932 -9.525 -18.911 1.00 93.75 153 CYS A O 1
ATOM 1226 N N . ARG A 1 154 ? 6.193 -8.395 -17.438 1.00 94.31 154 ARG A N 1
ATOM 1227 C CA . ARG A 1 154 ? 5.752 -7.071 -17.859 1.00 94.31 154 ARG A CA 1
ATOM 1228 C C . ARG A 1 154 ? 6.776 -6.444 -18.802 1.00 94.31 154 ARG A C 1
ATOM 1230 O O . ARG A 1 154 ? 7.813 -5.959 -18.383 1.00 94.31 154 ARG A O 1
ATOM 1237 N N . ARG A 1 155 ? 6.438 -6.335 -20.093 1.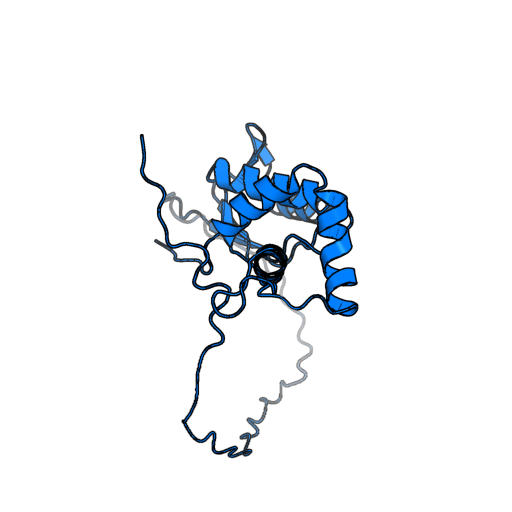00 94.44 155 ARG A N 1
ATOM 1238 C CA . ARG A 1 155 ? 7.254 -5.576 -21.067 1.00 94.44 155 ARG A CA 1
ATOM 1239 C C . ARG A 1 155 ? 7.493 -4.133 -20.595 1.00 94.44 155 ARG A C 1
ATOM 1241 O O . ARG A 1 155 ? 6.521 -3.427 -20.323 1.00 94.44 155 ARG A O 1
ATOM 1248 N N . HIS A 1 156 ? 8.742 -3.672 -20.614 1.00 95.25 156 HIS A N 1
ATOM 1249 C CA . HIS A 1 156 ? 9.161 -2.326 -20.188 1.00 95.25 156 HIS A CA 1
ATOM 1250 C C . HIS A 1 156 ? 9.040 -1.270 -21.303 1.00 95.25 156 HIS A C 1
ATOM 1252 O O . HIS A 1 156 ? 10.036 -0.752 -21.809 1.00 95.25 156 HIS A O 1
ATOM 1258 N N . THR A 1 157 ? 7.815 -0.953 -21.726 1.00 96.75 157 THR A N 1
ATOM 1259 C CA . THR A 1 157 ? 7.559 0.179 -22.644 1.00 96.75 157 THR A CA 1
ATOM 1260 C C . THR A 1 157 ? 7.784 1.519 -21.938 1.00 96.75 157 THR A C 1
ATOM 1262 O O . THR A 1 157 ? 7.614 1.584 -20.724 1.00 96.75 157 THR A O 1
ATOM 1265 N N . GLU A 1 158 ? 8.021 2.602 -22.679 1.00 96.94 158 GLU A N 1
ATOM 1266 C CA . GLU A 1 158 ? 8.208 3.948 -22.109 1.00 96.94 158 GLU A CA 1
ATOM 1267 C C . GLU A 1 158 ? 7.080 4.373 -21.154 1.00 96.94 158 GLU A C 1
ATOM 1269 O O . GLU A 1 158 ? 7.354 4.789 -20.033 1.00 96.94 158 GLU A O 1
ATOM 1274 N N . ILE A 1 159 ? 5.817 4.166 -21.541 1.00 95.50 159 ILE A N 1
ATOM 1275 C CA . ILE A 1 159 ? 4.653 4.476 -20.691 1.00 95.50 159 ILE A CA 1
ATOM 1276 C C . ILE A 1 159 ? 4.741 3.749 -19.342 1.00 95.50 159 ILE A C 1
ATOM 1278 O O . ILE A 1 159 ? 4.494 4.334 -18.297 1.00 95.50 159 ILE A O 1
ATOM 1282 N N . ARG A 1 160 ? 5.136 2.474 -19.348 1.00 95.19 160 ARG A N 1
ATOM 1283 C CA . ARG A 1 160 ? 5.212 1.647 -18.135 1.00 95.19 160 ARG A CA 1
ATOM 1284 C C . ARG A 1 160 ? 6.415 2.002 -17.267 1.00 95.19 160 ARG A C 1
ATOM 1286 O O . ARG A 1 160 ? 6.289 1.945 -16.056 1.00 95.19 160 ARG A O 1
ATOM 1293 N N . ARG A 1 161 ? 7.538 2.410 -17.875 1.00 96.75 161 ARG A N 1
ATOM 1294 C CA . ARG A 1 161 ? 8.679 2.975 -17.133 1.00 96.75 161 ARG A CA 1
ATOM 1295 C C . ARG A 1 161 ? 8.252 4.217 -16.363 1.00 96.75 161 ARG A C 1
ATOM 1297 O O . ARG A 1 161 ? 8.559 4.326 -15.190 1.00 96.75 161 ARG A O 1
ATOM 1304 N N . ARG A 1 162 ? 7.502 5.115 -17.010 1.00 95.62 162 ARG A N 1
ATOM 1305 C CA . ARG A 1 162 ? 6.983 6.327 -16.361 1.00 95.62 162 ARG A CA 1
ATOM 1306 C C . ARG A 1 162 ? 6.000 6.011 -15.232 1.00 95.62 162 ARG A C 1
ATOM 1308 O O . ARG A 1 162 ? 6.015 6.712 -14.235 1.00 95.62 162 ARG A O 1
ATOM 1315 N N . LEU A 1 163 ? 5.173 4.976 -15.393 1.00 94.62 163 LEU A N 1
ATOM 1316 C CA . LEU A 1 163 ? 4.209 4.566 -14.366 1.00 94.62 163 LEU A CA 1
ATOM 1317 C C . LEU A 1 163 ? 4.878 3.971 -13.121 1.00 94.62 163 LEU A C 1
ATOM 1319 O O . LEU A 1 163 ? 4.485 4.322 -12.022 1.00 94.62 163 LEU A O 1
ATOM 1323 N N . ILE A 1 164 ? 5.880 3.101 -13.282 1.00 96.25 164 ILE A N 1
ATOM 1324 C CA . ILE A 1 164 ? 6.529 2.442 -12.135 1.00 96.25 164 ILE A CA 1
ATOM 1325 C C . ILE A 1 164 ? 7.620 3.303 -11.483 1.00 96.25 164 ILE A C 1
ATOM 1327 O O . ILE A 1 164 ? 7.965 3.073 -10.331 1.00 96.25 164 ILE A O 1
ATOM 1331 N N . ALA A 1 165 ? 8.170 4.294 -12.195 1.00 97.31 165 ALA A N 1
ATOM 1332 C CA . ALA A 1 165 ? 9.280 5.115 -11.701 1.00 97.31 165 ALA A CA 1
ATOM 1333 C C . ALA A 1 165 ? 9.042 5.712 -10.298 1.00 97.31 165 ALA A C 1
ATOM 1335 O O . ALA A 1 165 ? 9.910 5.510 -9.454 1.00 97.31 165 ALA A O 1
ATOM 1336 N N . PRO A 1 166 ? 7.878 6.322 -9.979 1.00 97.50 166 PRO A N 1
ATOM 1337 C CA . PRO A 1 166 ? 7.617 6.832 -8.631 1.00 97.50 166 PRO A CA 1
ATOM 1338 C C . PRO A 1 166 ? 7.727 5.755 -7.546 1.00 97.50 166 PRO A C 1
ATOM 1340 O O . PRO A 1 166 ? 8.217 6.022 -6.453 1.00 97.50 166 PRO A O 1
ATOM 1343 N N . THR A 1 167 ? 7.293 4.530 -7.850 1.00 97.56 167 THR A N 1
ATOM 1344 C CA . THR A 1 167 ? 7.376 3.386 -6.935 1.00 97.56 167 THR A CA 1
ATOM 1345 C C . THR A 1 167 ? 8.824 2.962 -6.721 1.00 97.56 167 THR A C 1
ATOM 1347 O O . THR A 1 167 ? 9.232 2.754 -5.584 1.00 97.56 167 THR A O 1
ATOM 1350 N N . LEU A 1 168 ? 9.624 2.881 -7.789 1.00 97.31 168 LEU A N 1
ATOM 1351 C CA . LEU A 1 168 ? 11.048 2.549 -7.673 1.00 97.31 168 LEU A CA 1
ATOM 1352 C C . LEU A 1 168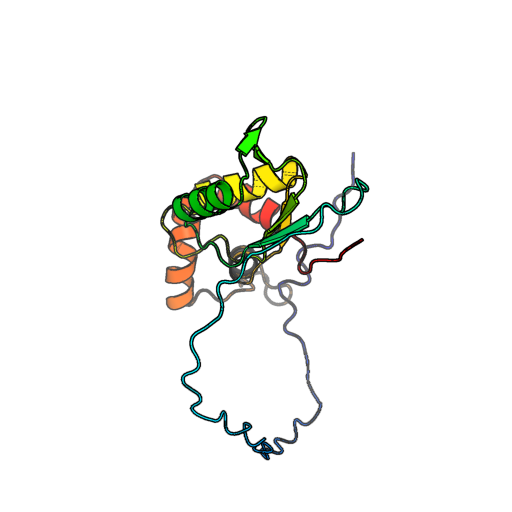 ? 11.800 3.602 -6.852 1.00 97.31 168 LEU A C 1
ATOM 1354 O O . LEU A 1 168 ? 12.557 3.246 -5.952 1.00 97.31 168 LEU A O 1
ATOM 1358 N N . ASP A 1 169 ? 11.537 4.880 -7.121 1.00 97.44 169 ASP A N 1
ATOM 1359 C CA . ASP A 1 169 ? 12.180 6.001 -6.435 1.00 97.44 169 ASP A CA 1
ATOM 1360 C C . ASP A 1 169 ? 11.798 6.051 -4.946 1.00 97.44 169 ASP A C 1
ATOM 1362 O O . ASP A 1 169 ? 12.650 6.285 -4.092 1.00 97.44 169 ASP A O 1
ATOM 1366 N N . ALA A 1 170 ? 10.525 5.809 -4.613 1.00 97.75 170 ALA A N 1
ATOM 1367 C CA . ALA A 1 170 ? 10.041 5.861 -3.233 1.00 97.75 170 ALA A CA 1
ATOM 1368 C C . ALA A 1 170 ? 10.527 4.685 -2.367 1.00 97.75 170 ALA A C 1
ATOM 1370 O O . ALA A 1 170 ? 10.696 4.838 -1.150 1.00 97.75 170 ALA A O 1
ATOM 1371 N N . LEU A 1 171 ? 10.705 3.506 -2.970 1.00 96.94 171 LEU A N 1
ATOM 1372 C CA . LEU A 1 171 ? 11.064 2.285 -2.249 1.00 96.94 171 LEU A CA 1
ATOM 1373 C C . LEU A 1 171 ? 12.575 2.065 -2.166 1.00 96.94 171 LEU A C 1
ATOM 1375 O O . LEU A 1 171 ? 13.042 1.591 -1.134 1.00 96.94 171 LEU A O 1
ATOM 1379 N N . GLY A 1 172 ? 13.341 2.476 -3.181 1.00 96.31 172 GLY A N 1
ATOM 1380 C CA . GLY A 1 172 ? 14.803 2.422 -3.150 1.00 96.31 172 GLY A CA 1
ATOM 1381 C C . GLY A 1 172 ? 15.330 1.037 -2.765 1.00 96.31 172 GLY A C 1
ATOM 1382 O O . GLY A 1 172 ? 14.946 0.033 -3.363 1.00 96.31 172 GLY A O 1
ATOM 1383 N N . ASP A 1 173 ? 16.183 0.992 -1.742 1.00 95.81 173 ASP A N 1
ATOM 1384 C CA . ASP A 1 173 ? 16.858 -0.231 -1.289 1.00 95.81 173 ASP A CA 1
ATOM 1385 C C . ASP A 1 17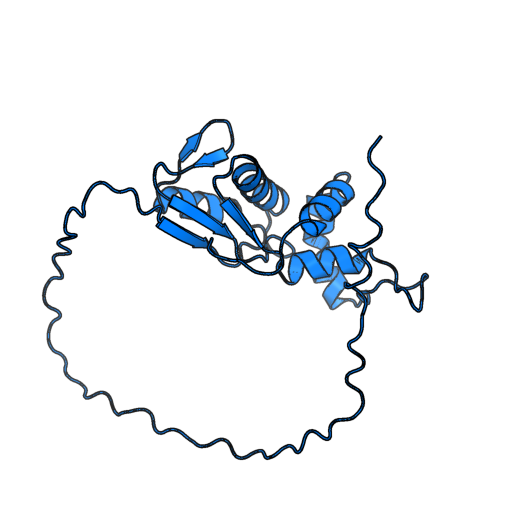3 ? 15.910 -1.271 -0.662 1.00 95.81 173 ASP A C 1
ATOM 1387 O O . ASP A 1 173 ? 16.241 -2.450 -0.617 1.00 95.81 173 ASP A O 1
ATOM 1391 N N . GLU A 1 174 ? 14.716 -0.866 -0.220 1.00 96.38 174 GLU A N 1
ATOM 1392 C CA . GLU A 1 174 ? 13.711 -1.760 0.386 1.00 96.38 174 GLU A CA 1
ATOM 1393 C C . GLU A 1 174 ? 12.721 -2.324 -0.643 1.00 96.38 174 GLU A C 1
ATOM 1395 O O . GLU A 1 174 ? 11.743 -2.981 -0.289 1.00 96.38 174 GLU A O 1
ATOM 1400 N N . LEU A 1 175 ? 12.926 -2.045 -1.932 1.00 96.56 175 LEU A N 1
ATOM 1401 C CA . LEU A 1 175 ? 12.017 -2.465 -2.995 1.00 96.56 175 LEU A CA 1
ATOM 1402 C C . LEU A 1 175 ? 11.732 -3.974 -2.973 1.00 96.56 175 LEU A C 1
ATOM 1404 O O . LEU A 1 175 ? 10.588 -4.366 -3.188 1.00 96.56 175 LEU A O 1
ATOM 1408 N N . GLU A 1 176 ? 12.744 -4.806 -2.725 1.00 96.50 176 GLU A N 1
ATOM 1409 C CA . GLU A 1 176 ? 12.589 -6.266 -2.703 1.00 96.50 176 GLU A CA 1
ATOM 1410 C C . GLU A 1 176 ? 11.619 -6.719 -1.603 1.00 96.50 176 GLU A C 1
ATOM 1412 O O . GLU A 1 176 ? 10.660 -7.431 -1.902 1.00 96.50 176 GLU A O 1
ATOM 1417 N N . ASP A 1 177 ? 11.774 -6.203 -0.382 1.00 97.19 177 ASP A N 1
ATOM 1418 C CA . ASP A 1 177 ? 10.904 -6.513 0.760 1.00 97.19 177 ASP A CA 1
ATOM 1419 C C . ASP A 1 177 ? 9.447 -6.106 0.497 1.00 97.19 177 ASP A C 1
ATOM 1421 O O . ASP A 1 177 ? 8.497 -6.808 0.857 1.00 97.19 177 ASP A O 1
ATOM 1425 N N . TRP A 1 178 ? 9.246 -4.957 -0.151 1.00 98.19 178 TRP A N 1
ATOM 1426 C CA . TRP A 1 178 ? 7.908 -4.496 -0.515 1.00 98.19 178 TRP A CA 1
ATOM 1427 C C . TRP A 1 178 ? 7.293 -5.330 -1.637 1.00 98.19 178 TRP A C 1
ATOM 1429 O O . TRP A 1 178 ? 6.092 -5.597 -1.597 1.00 98.19 178 TRP A O 1
ATOM 1439 N N . LEU A 1 179 ? 8.081 -5.760 -2.626 1.00 97.25 179 LEU A N 1
ATOM 1440 C CA . LEU A 1 179 ? 7.616 -6.671 -3.673 1.00 97.25 179 LEU A CA 1
ATOM 1441 C C . LEU A 1 179 ? 7.229 -8.034 -3.093 1.00 97.25 179 LEU A C 1
ATOM 1443 O O . LEU A 1 179 ? 6.198 -8.576 -3.491 1.00 97.25 179 LEU A O 1
ATOM 1447 N N . GLU A 1 180 ? 8.012 -8.556 -2.145 1.00 97.25 180 GLU A N 1
ATOM 1448 C CA . GLU A 1 180 ? 7.700 -9.796 -1.433 1.00 97.25 180 GLU A CA 1
ATOM 1449 C C . GLU A 1 180 ? 6.378 -9.658 -0.673 1.00 97.25 180 GLU A C 1
ATOM 1451 O O . GLU A 1 180 ? 5.452 -10.432 -0.921 1.00 97.25 180 GLU A O 1
ATOM 1456 N N . TRP A 1 181 ? 6.225 -8.610 0.144 1.00 98.00 181 TRP A N 1
ATOM 1457 C CA . TRP A 1 181 ? 4.979 -8.358 0.872 1.00 98.00 181 TRP A CA 1
ATOM 1458 C C . TRP A 1 181 ? 3.769 -8.207 -0.062 1.00 98.00 181 TRP A C 1
ATOM 1460 O O . TRP A 1 181 ? 2.723 -8.812 0.173 1.00 98.00 181 TRP A O 1
ATOM 1470 N N . MET A 1 182 ? 3.903 -7.441 -1.152 1.00 97.62 182 MET A N 1
ATOM 1471 C CA . MET A 1 182 ? 2.826 -7.283 -2.134 1.00 97.62 182 MET A CA 1
ATOM 1472 C C . MET A 1 182 ? 2.464 -8.614 -2.798 1.00 97.62 182 MET A C 1
ATOM 1474 O O . MET A 1 182 ? 1.297 -8.819 -3.121 1.00 97.62 182 MET A O 1
ATOM 1478 N N . SER A 1 183 ? 3.429 -9.520 -2.995 1.00 96.69 183 SER A N 1
ATOM 1479 C CA . SER A 1 183 ? 3.200 -10.826 -3.627 1.00 96.69 183 SER A CA 1
ATOM 1480 C C . SER A 1 183 ? 2.370 -11.792 -2.779 1.00 96.69 183 SER A C 1
ATOM 1482 O O . SER A 1 183 ? 1.731 -12.686 -3.337 1.00 96.69 183 SER A O 1
ATOM 1484 N N . ASP A 1 184 ? 2.317 -11.566 -1.466 1.00 96.44 184 ASP A N 1
ATOM 1485 C CA . ASP A 1 184 ? 1.514 -12.346 -0.522 1.00 96.44 184 ASP A CA 1
ATOM 1486 C C . ASP A 1 184 ? 0.064 -11.842 -0.397 1.00 96.44 184 ASP A C 1
ATOM 1488 O O . ASP A 1 184 ? -0.767 -12.482 0.256 1.00 96.44 184 ASP A O 1
ATOM 1492 N N . LEU A 1 185 ? -0.276 -10.710 -1.027 1.00 97.12 185 LEU A N 1
ATOM 1493 C CA . LEU A 1 185 ? -1.622 -10.146 -0.961 1.00 97.12 185 LEU A CA 1
ATOM 1494 C C . LEU A 1 185 ? -2.645 -11.008 -1.734 1.00 97.12 185 LEU A C 1
ATOM 1496 O O . LEU A 1 185 ? -2.397 -11.398 -2.879 1.00 97.12 185 LEU A O 1
ATOM 1500 N N . PRO A 1 186 ? -3.836 -11.273 -1.164 1.00 96.94 186 PRO A N 1
ATOM 1501 C CA . PRO A 1 186 ? -4.904 -11.985 -1.859 1.00 96.94 186 PRO A CA 1
ATOM 1502 C C . PRO A 1 186 ? -5.488 -11.173 -3.026 1.00 96.94 186 PRO A C 1
ATOM 1504 O O . PRO A 1 186 ? -5.552 -9.946 -2.996 1.00 96.94 186 PRO A O 1
ATOM 1507 N N . LEU A 1 187 ? -5.986 -11.876 -4.047 1.00 95.19 187 LEU A N 1
ATOM 1508 C CA . LEU A 1 187 ? -6.619 -11.269 -5.229 1.00 95.19 187 LEU A CA 1
ATOM 1509 C C . LEU A 1 187 ? -8.109 -10.943 -5.032 1.00 95.19 187 LEU A C 1
ATOM 1511 O O . LEU A 1 187 ? -8.678 -10.177 -5.806 1.00 95.19 187 LEU A O 1
ATOM 1515 N N . TRP A 1 188 ? -8.766 -11.550 -4.044 1.00 94.94 188 TRP A N 1
ATOM 1516 C CA . TRP A 1 188 ? -10.173 -11.306 -3.738 1.00 94.94 188 TRP A CA 1
ATOM 1517 C C . TRP A 1 188 ? -10.410 -11.335 -2.233 1.00 94.94 188 TRP A C 1
ATOM 1519 O O . TRP A 1 188 ? -9.671 -11.965 -1.477 1.00 94.94 188 TRP A O 1
ATOM 1529 N N . PHE A 1 189 ? -11.469 -10.650 -1.813 1.00 94.06 189 PHE A N 1
ATOM 1530 C CA . PHE A 1 189 ? -11.962 -10.696 -0.447 1.00 94.06 189 PHE A CA 1
ATOM 1531 C C . PHE A 1 189 ? -13.046 -11.768 -0.318 1.00 94.06 189 PHE A C 1
ATOM 1533 O O . PHE A 1 189 ? -13.953 -11.843 -1.149 1.00 94.06 189 PHE A O 1
ATOM 1540 N N . GLU A 1 190 ? -12.969 -12.568 0.739 1.00 89.06 190 GLU A N 1
ATOM 1541 C CA . GLU A 1 190 ? -13.985 -13.550 1.102 1.00 89.06 190 GLU A CA 1
ATOM 1542 C C . GLU A 1 190 ? -14.458 -13.252 2.526 1.00 89.06 190 GLU A C 1
ATOM 1544 O O . GLU A 1 190 ? -13.660 -13.224 3.465 1.00 89.06 190 GLU A O 1
ATOM 1549 N N . SER A 1 191 ? -15.758 -12.984 2.678 1.00 79.50 191 SER A N 1
ATOM 1550 C CA . SER A 1 191 ? -16.357 -12.819 4.001 1.00 79.50 191 SER A CA 1
ATOM 1551 C C . SER A 1 191 ? -16.540 -14.197 4.620 1.00 79.50 191 SER A C 1
ATOM 1553 O O . SER A 1 191 ? -17.247 -15.028 4.052 1.00 79.50 191 SER A O 1
ATOM 1555 N N . THR A 1 192 ? -15.901 -14.421 5.765 1.00 65.06 192 THR A N 1
ATOM 1556 C CA . THR A 1 192 ? -16.072 -15.639 6.569 1.00 65.06 192 THR A CA 1
ATOM 1557 C C . THR A 1 192 ? -17.378 -15.615 7.353 1.00 65.06 192 THR A C 1
ATOM 1559 O O . THR A 1 192 ? -17.838 -14.498 7.690 1.00 65.06 192 THR A O 1
#

pLDDT: mean 79.08, std 26.12, range [24.19, 98.75]

Secondary structure (DSSP, 8-state):
-PPP-TTSSTTTT------------------PPPP------PPPP----------SS---EEEEE---TT-HHHHHHHHHHTT-EEETTEEE-SSEEEEE-S--SSSSS-HHHHHHHHHHHHHTTSEEE---HHHHHHHHHHPBPSS-TTSBSS---HHHHHHHHHHHHHHGGGHHHHHHHHHTS-SS----

Nearest PDB structures (foldseek):
  4j6o-assembly2_B  TM=7.570E-01  e=8.225E-07  Acetivibrio thermocellus ATCC 27405
  7zr5-assembly1_P  TM=7.107E-01  e=1.104E-04  Homo sapiens
  2z72-assembly1_A  TM=6.067E-01  e=8.530E-05  Shewanella sp.
  2gju-assembly1_A  TM=6.319E-01  e=5.187E-04  Pyrococcus horikoshii OT3
  1wao-assembly4_4  TM=6.393E-01  e=9.265E-04  Homo sapiens

Solvent-accessible surface area (backbone atoms only — not comparable to full-atom values): 11794 Å² total; per-residue (Å²): 138,80,81,83,78,88,68,82,70,70,67,77,51,60,74,77,80,83,76,86,74,86,80,77,82,74,88,70,80,80,82,76,81,76,81,83,78,79,91,71,91,68,82,78,74,85,81,76,82,76,74,75,88,68,73,95,67,85,74,65,45,76,48,79,40,64,74,49,24,3,39,32,70,61,48,52,53,50,40,45,76,70,59,34,41,82,52,98,89,17,59,37,44,102,53,42,34,38,38,38,61,21,27,46,47,46,71,36,94,31,31,52,60,28,49,51,52,56,49,39,14,36,77,69,68,32,30,47,57,32,42,20,72,49,50,51,47,58,46,23,48,75,35,54,18,90,92,42,70,92,39,44,50,38,74,84,46,73,72,50,49,64,36,45,44,57,40,52,68,58,38,54,93,51,39,65,64,51,43,54,57,51,69,71,36,42,80,70,90,77,90,128

Foldseek 3Di:
DDDDPPDQQQVLQDPPPPPDDDPPPPPDDPPDDDDDDDPDPDDDPDPPPPDPPDDPPQPQAEAEDEACAQVLVVVVVVLVVVVFDDDPNATADPRYAYEYQEHQHQHYQRSVSSLSHQVRCVVVVRYAYAHDVLLSLLLQCPDAHPVGRVAGSRDDDPVSCNRCVSVCVNCPPVSVVSNVVSSPHHHDDDDD

Sequence (192 aa):
MREPRDGSLHHICRRSRFHNTPWVVLAHRPRYPLPSVPADNESHPDVQETRPKGDARLQSGIDFIGDVHGHASQLRTLLDRLGYRPVDGAMAHSERRVVFLGDYVDRGPEIRQTLEIVRTMVEAGNATALMGNHEYNAIAWFTPRPDQPKEPCRRHTEIRRRLIAPTLDALGDELEDWLEWMSDLPLWFEST